Protein AF-A0A1Q6M3H3-F1 (afdb_monomer)

Radius of gyration: 41.75 Å; Cα contacts (8 Å, |Δi|>4): 435; chains: 1; bounding box: 94×38×131 Å

Mean predicted aligned error: 9.4 Å

Sequence (302 aa):
MFQELNEKAIKGLTIVVILLCVSYLILFYKTRFWNNTFIGTVDCSYCTVDEAVEKVKQGTKAIKCNFYFDNDIVEHPTYDEIGLVLEPKDFKELLKKQHSNFLSNRNYNINSVLHFDRNILKQYFKELPEMKAENMIIPQNARIVWNGKNFNIEPEKLGRQIDIEKAVDFAIAQLSNGGGEVYFTIITAHKPEVTTEDLASRKDYLNTILKSYLRFKLSDGNVVILNQNTIKTWIKEDEKYGYIVDVEKGTDEFIKMLAEKVESANKRSHLNQKLDEQAEKEAIYEALEQTGTVDVEMFYIK

Structure (mmCIF, N/CA/C/O backbone):
data_AF-A0A1Q6M3H3-F1
#
_entry.id   AF-A0A1Q6M3H3-F1
#
loop_
_atom_site.group_PDB
_atom_site.id
_atom_site.type_symbol
_atom_site.label_atom_id
_atom_site.label_alt_id
_atom_site.label_comp_id
_atom_site.label_asym_id
_atom_site.label_entity_id
_atom_site.label_seq_id
_atom_site.pdbx_PDB_ins_code
_atom_site.Cartn_x
_atom_site.Cartn_y
_atom_site.Cartn_z
_atom_site.occupancy
_atom_site.B_iso_or_equiv
_atom_site.auth_seq_id
_atom_site.auth_comp_id
_atom_site.auth_asym_id
_atom_site.auth_atom_id
_atom_site.pdbx_PDB_model_num
ATOM 1 N N . MET A 1 1 ? 48.217 22.344 -78.112 1.00 54.31 1 MET A N 1
ATOM 2 C CA . MET A 1 1 ? 46.745 22.490 -78.202 1.00 54.31 1 MET A CA 1
ATOM 3 C C . MET A 1 1 ? 45.993 21.244 -77.712 1.00 54.31 1 MET A C 1
ATOM 5 O O . MET A 1 1 ? 45.256 21.374 -76.749 1.00 54.31 1 MET A O 1
ATOM 9 N N . PHE A 1 2 ? 46.207 20.038 -78.269 1.00 52.22 2 PHE A N 1
ATOM 10 C CA . PHE A 1 2 ? 45.547 18.800 -77.785 1.00 52.22 2 PHE A CA 1
ATOM 11 C C . PHE A 1 2 ? 45.891 18.423 -76.328 1.00 52.22 2 PHE A C 1
ATOM 13 O O . PHE A 1 2 ? 45.010 18.020 -75.574 1.00 52.22 2 PHE A O 1
ATOM 20 N N . GLN A 1 3 ? 47.148 18.602 -75.910 1.00 57.34 3 GLN A N 1
ATOM 21 C CA . GLN A 1 3 ? 47.595 18.341 -74.532 1.00 57.34 3 GLN A CA 1
ATOM 22 C C . GLN A 1 3 ? 46.943 19.287 -73.506 1.00 57.34 3 GLN A C 1
ATOM 24 O O . GLN A 1 3 ? 46.468 18.837 -72.469 1.00 57.34 3 GLN A O 1
ATOM 29 N N . GLU A 1 4 ? 46.837 20.579 -73.831 1.00 61.69 4 GLU A N 1
ATOM 30 C CA . GLU A 1 4 ? 46.188 21.582 -72.971 1.00 61.69 4 GLU A CA 1
ATOM 31 C C . GLU A 1 4 ? 44.668 21.387 -72.870 1.00 61.69 4 GLU A C 1
ATOM 33 O O . GLU A 1 4 ? 44.078 21.647 -71.820 1.00 61.69 4 GLU A O 1
ATOM 38 N N . LEU A 1 5 ? 44.019 20.924 -73.948 1.00 58.78 5 LEU A N 1
ATOM 39 C CA . LEU A 1 5 ? 42.593 20.586 -73.926 1.00 58.78 5 LEU A CA 1
ATOM 40 C C . LEU A 1 5 ? 42.321 19.402 -72.985 1.00 58.78 5 LEU A C 1
ATOM 42 O O . LEU A 1 5 ? 41.361 19.433 -72.217 1.00 58.78 5 LEU A O 1
ATOM 46 N N . ASN A 1 6 ? 43.193 18.389 -73.015 1.00 70.44 6 ASN A N 1
ATOM 47 C CA . ASN A 1 6 ? 43.083 17.197 -72.177 1.00 70.44 6 ASN A CA 1
ATOM 48 C C . ASN A 1 6 ? 43.344 17.522 -70.694 1.00 70.44 6 ASN A C 1
ATOM 50 O O . ASN A 1 6 ? 42.620 17.067 -69.815 1.00 70.44 6 ASN A O 1
ATOM 54 N N . GLU A 1 7 ? 44.307 18.399 -70.403 1.00 78.56 7 GLU A N 1
ATOM 55 C CA . GLU A 1 7 ? 44.585 18.857 -69.037 1.00 78.56 7 GLU A CA 1
ATOM 56 C C . GLU A 1 7 ? 43.413 19.651 -68.429 1.00 78.56 7 GLU A C 1
ATOM 58 O O . GLU A 1 7 ? 43.046 19.439 -67.271 1.00 78.56 7 GLU A O 1
ATOM 63 N N . LYS A 1 8 ? 42.774 20.534 -69.211 1.00 79.06 8 LYS A N 1
ATOM 64 C CA . LYS A 1 8 ? 41.569 21.266 -68.782 1.00 79.06 8 LYS A CA 1
ATOM 65 C C . LYS A 1 8 ? 40.375 20.332 -68.565 1.00 79.06 8 LYS A C 1
ATOM 67 O O . LYS A 1 8 ? 39.650 20.508 -67.588 1.00 79.06 8 LYS A O 1
ATOM 72 N N . ALA A 1 9 ? 40.198 19.328 -69.427 1.00 81.56 9 ALA A N 1
ATOM 73 C CA . ALA A 1 9 ? 39.150 18.316 -69.283 1.00 81.56 9 ALA A CA 1
ATOM 74 C C . ALA A 1 9 ? 39.351 17.447 -68.027 1.00 81.56 9 ALA A C 1
ATOM 76 O O . ALA A 1 9 ? 38.402 17.238 -67.273 1.00 81.56 9 ALA A O 1
ATOM 77 N N . ILE A 1 10 ? 40.587 17.019 -67.747 1.00 84.62 10 ILE A N 1
ATOM 78 C CA . ILE A 1 10 ? 40.941 16.266 -66.533 1.00 84.62 10 ILE A CA 1
ATOM 79 C C . ILE A 1 10 ? 40.704 17.117 -65.279 1.00 84.62 10 ILE A C 1
ATOM 81 O O . ILE A 1 10 ? 40.075 16.647 -64.335 1.00 84.62 10 ILE A O 1
ATOM 85 N N . LYS A 1 11 ? 41.136 18.386 -65.266 1.00 87.19 11 LYS A N 1
ATOM 86 C CA . LYS A 1 11 ? 40.873 19.314 -64.148 1.00 87.19 11 LYS A CA 1
ATOM 87 C C . LYS A 1 11 ? 39.371 19.510 -63.909 1.00 87.19 11 LYS A C 1
ATOM 89 O O . LYS A 1 11 ? 38.935 19.475 -62.760 1.00 87.19 11 LYS A O 1
ATOM 94 N N . GLY A 1 12 ? 38.584 19.659 -64.977 1.00 88.88 12 GLY A N 1
ATOM 95 C CA . GLY A 1 12 ? 37.125 19.752 -64.902 1.00 88.88 12 GLY A CA 1
ATOM 96 C C . GLY A 1 12 ? 36.478 18.493 -64.317 1.00 88.88 12 GLY A C 1
ATOM 97 O O . GLY A 1 12 ? 35.662 18.595 -63.403 1.00 88.88 12 GLY A O 1
ATOM 98 N N . LEU A 1 13 ? 36.890 17.308 -64.776 1.00 91.00 13 LEU A N 1
ATOM 99 C CA . LEU A 1 13 ? 36.392 16.028 -64.265 1.00 91.00 13 LEU A CA 1
ATOM 100 C C . LEU A 1 13 ? 36.731 15.834 -62.780 1.00 91.00 13 LEU A C 1
ATOM 102 O O . LEU A 1 13 ? 35.864 15.451 -61.998 1.00 91.00 13 LEU A O 1
ATOM 106 N N . THR A 1 14 ? 37.958 16.160 -62.373 1.00 91.44 14 THR A N 1
ATOM 107 C CA . THR A 1 14 ? 38.390 16.080 -60.970 1.00 91.44 14 THR A CA 1
ATOM 108 C C . THR A 1 14 ? 37.533 16.964 -60.063 1.00 91.44 14 THR A C 1
ATOM 110 O O . THR A 1 14 ? 37.120 16.520 -58.995 1.00 91.44 14 THR A O 1
ATOM 113 N N . ILE A 1 15 ? 37.203 18.188 -60.491 1.00 92.50 15 ILE A N 1
ATOM 114 C CA . ILE A 1 15 ? 36.322 19.088 -59.729 1.00 92.50 15 ILE A CA 1
ATOM 115 C C . ILE A 1 15 ? 34.923 18.483 -59.573 1.00 92.50 15 ILE A C 1
ATOM 117 O O . ILE A 1 15 ? 34.374 18.499 -58.472 1.00 92.50 15 ILE A O 1
ATOM 121 N N . VAL A 1 16 ? 34.357 17.910 -60.640 1.00 93.00 16 VAL A N 1
ATOM 122 C CA . VAL A 1 16 ? 33.038 17.256 -60.586 1.00 93.00 16 VAL A CA 1
ATOM 123 C C . VAL A 1 16 ? 33.048 16.079 -59.611 1.00 93.00 16 VAL A C 1
ATOM 125 O O . VAL A 1 16 ? 32.149 15.971 -58.780 1.00 93.00 16 VAL A O 1
ATOM 128 N N . VAL A 1 17 ? 34.082 15.235 -59.651 1.00 93.06 17 VAL A N 1
ATOM 129 C CA . VAL A 1 17 ? 34.223 14.104 -58.721 1.00 93.06 17 VAL A CA 1
ATOM 130 C C . VAL A 1 17 ? 34.330 14.591 -57.275 1.00 93.06 17 VAL A C 1
ATOM 132 O O . VAL A 1 17 ? 33.646 14.059 -56.404 1.00 93.06 17 VAL A O 1
ATOM 135 N N . ILE A 1 18 ? 35.117 15.637 -57.007 1.00 92.75 18 ILE A N 1
ATOM 136 C CA . ILE A 1 18 ? 35.225 16.227 -55.664 1.00 92.75 18 ILE A CA 1
ATOM 137 C C . ILE A 1 18 ? 33.869 16.759 -55.189 1.00 92.75 18 ILE A C 1
ATOM 139 O O . ILE A 1 18 ? 33.480 16.489 -54.055 1.00 92.75 18 ILE A O 1
ATOM 143 N N . LEU A 1 19 ? 33.127 17.475 -56.038 1.00 92.88 19 LEU A N 1
ATOM 144 C CA . LEU A 1 19 ? 31.802 17.993 -55.686 1.00 92.88 19 LEU A CA 1
ATOM 145 C C . LEU A 1 19 ? 30.809 16.866 -55.388 1.00 92.88 19 LEU A C 1
ATOM 147 O O . LEU A 1 19 ? 30.057 16.967 -54.419 1.00 92.88 19 LEU A O 1
ATOM 151 N N . LEU A 1 20 ? 30.840 15.776 -56.159 1.00 93.25 20 LEU A N 1
ATOM 152 C CA . LEU A 1 20 ? 30.028 14.591 -55.885 1.00 93.25 20 LEU A CA 1
ATOM 153 C C . LEU A 1 20 ? 30.403 13.966 -54.536 1.00 93.25 20 LEU A C 1
ATOM 155 O O . LEU A 1 20 ? 29.515 13.741 -53.714 1.00 93.25 20 LEU A O 1
ATOM 159 N N . CYS A 1 21 ? 31.695 13.786 -54.253 1.00 91.19 21 CYS A N 1
ATOM 160 C CA . CYS A 1 21 ? 32.171 13.282 -52.963 1.00 91.19 21 CYS A CA 1
ATOM 161 C C . CYS A 1 21 ? 31.741 14.181 -51.794 1.00 91.19 21 CYS A C 1
ATOM 163 O O . CYS A 1 21 ? 31.223 13.685 -50.796 1.00 91.19 21 CYS A O 1
ATOM 165 N N . VAL A 1 22 ? 31.896 15.502 -51.916 1.00 92.00 22 VAL A N 1
ATOM 166 C CA . VAL A 1 22 ? 31.471 16.465 -50.887 1.00 92.00 22 VAL A CA 1
ATOM 167 C C . VAL A 1 22 ? 29.956 16.424 -50.697 1.00 92.00 22 VAL A C 1
ATOM 169 O O . VAL A 1 22 ? 29.489 16.385 -49.561 1.00 92.00 22 VAL A O 1
ATOM 172 N N . SER A 1 23 ? 29.178 16.378 -51.781 1.00 89.88 23 SER A N 1
ATOM 173 C CA . SER A 1 23 ? 27.714 16.296 -51.705 1.00 89.88 23 SER A CA 1
ATOM 174 C C . SER A 1 23 ? 27.247 15.018 -51.007 1.00 89.88 23 SER A C 1
ATOM 176 O O . SER A 1 23 ? 26.386 15.077 -50.128 1.00 89.88 23 SER A O 1
ATOM 178 N N . TYR A 1 24 ? 27.881 13.884 -51.318 1.00 92.19 24 TYR A N 1
ATOM 179 C CA . TYR A 1 24 ? 27.625 12.610 -50.664 1.00 92.19 24 TYR A CA 1
ATOM 180 C C . TYR A 1 24 ? 27.957 12.676 -49.172 1.00 92.19 24 TYR A C 1
ATOM 182 O O . TYR A 1 24 ? 27.130 12.285 -48.353 1.00 92.19 24 TYR A O 1
ATOM 190 N N . LEU A 1 25 ? 29.114 13.235 -48.799 1.00 89.44 25 LEU A N 1
ATOM 191 C CA . LEU A 1 25 ? 29.503 13.400 -47.396 1.00 89.44 25 LEU A CA 1
ATOM 192 C C . LEU A 1 25 ? 28.516 14.293 -46.635 1.00 89.44 25 LEU A C 1
ATOM 194 O O . LEU A 1 25 ? 28.099 13.943 -45.535 1.00 89.44 25 LEU A O 1
ATOM 198 N N . ILE A 1 26 ? 28.087 15.414 -47.221 1.00 87.94 26 ILE A N 1
ATOM 199 C CA . ILE A 1 26 ? 27.093 16.298 -46.598 1.00 87.94 26 ILE A CA 1
ATOM 200 C C . ILE A 1 26 ? 25.782 15.544 -46.354 1.00 87.94 26 ILE A C 1
ATOM 202 O O . ILE A 1 26 ? 25.220 15.648 -45.265 1.00 87.94 26 ILE A O 1
ATOM 206 N N . LEU A 1 27 ? 25.290 14.786 -47.339 1.00 88.31 27 LEU A N 1
ATOM 207 C CA . LEU A 1 27 ? 24.069 13.990 -47.187 1.00 88.31 27 LEU A CA 1
ATOM 208 C C . LEU A 1 27 ? 24.238 12.902 -46.123 1.00 88.31 27 LEU A C 1
ATOM 210 O O . LEU A 1 27 ? 23.395 12.786 -45.237 1.00 88.31 27 LEU A O 1
ATOM 214 N N . PHE A 1 28 ? 25.358 12.181 -46.161 1.00 91.06 28 PHE A N 1
ATOM 215 C CA . PHE A 1 28 ? 25.696 11.130 -45.208 1.00 91.06 28 PHE A CA 1
ATOM 216 C C . PHE A 1 28 ? 25.669 11.643 -43.763 1.00 91.06 28 PHE A C 1
ATOM 218 O O . PHE A 1 28 ? 25.006 11.053 -42.914 1.00 91.06 28 PHE A O 1
ATOM 225 N N . TYR A 1 29 ? 26.322 12.775 -43.483 1.00 88.38 29 TYR A N 1
ATOM 226 C CA . TYR A 1 29 ? 26.375 13.352 -42.136 1.00 88.38 29 TYR A CA 1
ATOM 227 C C . TYR A 1 29 ? 25.078 14.050 -41.702 1.00 88.38 29 TYR A C 1
ATOM 229 O O . TYR A 1 29 ? 24.855 14.206 -40.502 1.00 88.38 29 TYR A O 1
ATOM 237 N N . LYS A 1 30 ? 24.216 14.465 -42.641 1.00 88.75 30 LYS A N 1
ATOM 238 C CA . LYS A 1 30 ? 22.913 15.085 -42.339 1.00 88.75 30 LYS A CA 1
ATOM 239 C C . LYS A 1 30 ? 21.842 14.087 -41.912 1.00 88.75 30 LYS A C 1
ATOM 241 O O . LYS A 1 30 ? 20.900 14.483 -41.236 1.00 88.75 30 LYS A O 1
ATOM 246 N N . THR A 1 31 ? 21.953 12.819 -42.298 1.00 92.19 31 THR A N 1
ATOM 247 C CA . THR A 1 31 ? 20.946 11.791 -41.974 1.00 92.19 31 THR A CA 1
ATOM 248 C C . THR A 1 31 ? 21.410 10.804 -40.907 1.00 92.19 31 THR A C 1
ATOM 250 O O . THR A 1 31 ? 20.676 9.873 -40.583 1.00 92.19 31 THR A O 1
ATOM 253 N N . ARG A 1 32 ? 22.633 10.969 -40.391 1.00 96.25 32 ARG A N 1
ATOM 254 C CA . ARG A 1 32 ? 23.277 10.022 -39.479 1.00 96.25 32 ARG A CA 1
ATOM 255 C C . ARG A 1 32 ? 23.777 10.704 -38.215 1.00 96.25 32 ARG A C 1
ATOM 257 O O . ARG A 1 32 ? 24.168 11.878 -38.223 1.00 96.25 32 ARG A O 1
ATOM 264 N N . PHE A 1 33 ? 23.792 9.941 -37.129 1.00 96.50 33 PHE A N 1
ATOM 265 C CA . PHE A 1 33 ? 24.510 10.319 -35.922 1.00 96.50 33 PHE A CA 1
ATOM 266 C C . PHE A 1 33 ? 25.994 10.511 -36.243 1.00 96.50 33 PHE A C 1
ATOM 268 O O . PHE A 1 33 ? 26.536 9.918 -37.177 1.00 96.50 33 PHE A O 1
ATOM 275 N N . TRP A 1 34 ? 26.653 11.407 -35.513 1.00 95.00 34 TRP A N 1
ATOM 276 C CA . TRP A 1 34 ? 28.053 11.715 -35.785 1.00 95.00 34 TRP A CA 1
ATOM 277 C C . TRP A 1 34 ? 28.950 10.648 -35.168 1.00 95.00 34 TRP A C 1
ATOM 279 O O . TRP A 1 34 ? 28.490 9.745 -34.476 1.00 95.00 34 TRP A O 1
ATOM 289 N N . ASN A 1 35 ? 30.245 10.733 -35.454 1.00 93.62 35 ASN A N 1
ATOM 290 C CA . ASN A 1 35 ? 31.214 9.861 -34.816 1.00 93.62 35 ASN A CA 1
ATOM 291 C C . ASN A 1 35 ? 31.203 10.039 -33.291 1.00 93.62 35 ASN A C 1
ATOM 293 O O . ASN A 1 35 ? 31.098 11.170 -32.796 1.00 93.62 35 ASN A O 1
ATOM 297 N N . ASN A 1 36 ? 31.440 8.949 -32.563 1.00 94.12 36 ASN A N 1
ATOM 298 C CA . ASN A 1 36 ? 31.509 8.926 -31.107 1.00 94.12 36 ASN A CA 1
ATOM 299 C C . ASN A 1 36 ? 30.191 9.399 -30.467 1.00 94.12 36 ASN A C 1
ATOM 301 O O . ASN A 1 36 ? 30.204 10.267 -29.589 1.00 94.12 36 ASN A O 1
ATOM 305 N N . THR A 1 37 ? 29.070 8.868 -30.962 1.00 96.25 37 THR A N 1
ATOM 306 C CA . THR A 1 37 ? 27.730 9.085 -30.403 1.00 96.25 37 THR A CA 1
ATOM 307 C C . THR A 1 37 ? 27.245 7.827 -29.705 1.00 96.25 37 THR A C 1
ATOM 309 O O . THR A 1 37 ? 27.194 6.768 -30.319 1.00 96.25 37 THR A O 1
ATOM 312 N N . PHE A 1 38 ? 26.836 7.956 -28.447 1.00 96.75 38 PHE A N 1
ATOM 313 C CA . PHE A 1 38 ? 26.367 6.857 -27.609 1.00 96.75 38 PHE A CA 1
ATOM 314 C C . PHE A 1 38 ? 24.966 7.147 -27.077 1.00 96.75 38 PHE A C 1
ATOM 316 O O . PHE A 1 38 ? 24.672 8.269 -26.661 1.00 96.75 38 PHE A O 1
ATOM 323 N N . ILE A 1 39 ? 24.110 6.127 -27.069 1.00 95.25 39 ILE A N 1
ATOM 324 C CA . ILE A 1 39 ? 22.811 6.142 -26.389 1.00 95.25 39 ILE A CA 1
ATOM 325 C C . ILE A 1 39 ? 22.891 5.086 -25.284 1.00 95.25 39 ILE A C 1
ATOM 327 O O . ILE A 1 39 ? 22.962 3.887 -25.552 1.00 95.25 39 ILE A O 1
ATOM 331 N N . GLY A 1 40 ? 22.980 5.536 -24.033 1.00 91.62 40 GLY A N 1
ATOM 332 C CA . GLY A 1 40 ? 23.438 4.699 -22.928 1.00 91.62 40 GLY A CA 1
ATOM 333 C C . GLY A 1 40 ? 24.863 4.208 -23.173 1.00 91.62 40 GLY A C 1
ATOM 334 O O . GLY A 1 40 ? 25.775 5.001 -23.390 1.00 91.62 40 GLY A O 1
ATOM 335 N N . THR A 1 41 ? 25.042 2.889 -23.159 1.00 90.88 41 THR A N 1
ATOM 336 C CA . THR A 1 41 ? 26.313 2.212 -23.461 1.00 90.88 41 THR A CA 1
ATOM 337 C C . THR A 1 41 ? 26.434 1.781 -24.927 1.00 90.88 41 THR A C 1
ATOM 339 O O . THR A 1 41 ? 27.466 1.242 -25.326 1.00 90.88 41 THR A O 1
ATOM 342 N N . VAL A 1 42 ? 25.401 2.008 -25.747 1.00 95.12 42 VAL A N 1
ATOM 343 C CA . VAL A 1 42 ? 25.349 1.544 -27.138 1.00 95.12 42 VAL A CA 1
ATOM 344 C C . VAL A 1 42 ? 25.960 2.590 -28.067 1.00 95.12 42 VAL A C 1
ATOM 346 O O . VAL A 1 42 ? 25.441 3.699 -28.199 1.00 95.12 42 VAL A O 1
ATOM 349 N N . ASP A 1 43 ? 27.042 2.218 -28.751 1.00 97.12 43 ASP A N 1
ATOM 350 C CA . ASP A 1 43 ? 27.662 3.039 -29.794 1.00 97.12 43 ASP A CA 1
ATOM 351 C C . ASP A 1 43 ? 26.730 3.157 -31.007 1.00 97.12 43 ASP A C 1
ATOM 353 O O . ASP A 1 43 ? 26.496 2.178 -31.710 1.00 97.12 43 ASP A O 1
ATOM 357 N N . CYS A 1 44 ? 26.221 4.352 -31.280 1.00 97.31 44 CYS A N 1
ATOM 358 C CA . CYS A 1 44 ? 25.366 4.664 -32.425 1.00 97.31 44 CYS A CA 1
ATOM 359 C C . CYS A 1 44 ? 26.091 5.530 -33.470 1.00 97.31 44 CYS A C 1
ATOM 361 O O . CYS A 1 44 ? 25.448 6.213 -34.270 1.00 97.31 44 CYS A O 1
ATOM 363 N N . SER A 1 45 ? 27.427 5.530 -33.470 1.00 96.81 45 SER A N 1
ATOM 364 C CA . SER A 1 45 ? 28.234 6.299 -34.416 1.00 96.81 45 SER A CA 1
ATOM 365 C C . SER A 1 45 ? 27.873 5.961 -35.859 1.00 96.81 45 SER A C 1
ATOM 367 O O . SER A 1 45 ? 27.851 4.796 -36.256 1.00 96.81 45 SER A O 1
ATOM 369 N N . TYR A 1 46 ? 27.602 7.000 -36.651 1.00 96.19 46 TYR A N 1
ATOM 370 C CA . TYR A 1 46 ? 27.202 6.900 -38.058 1.00 96.19 46 TYR A CA 1
ATOM 371 C C . TYR A 1 46 ? 25.897 6.141 -38.325 1.00 96.19 46 TYR A C 1
ATOM 373 O O . TYR A 1 46 ? 25.569 5.926 -39.491 1.00 96.19 46 TYR A O 1
ATOM 381 N N . CYS A 1 47 ? 25.117 5.770 -37.309 1.00 98.00 47 CYS A N 1
ATOM 382 C CA . CYS A 1 47 ? 23.817 5.140 -37.517 1.00 98.00 47 CYS A CA 1
ATOM 383 C C . CYS A 1 47 ? 22.805 6.140 -38.100 1.00 98.00 47 CYS A C 1
ATOM 385 O O . CYS A 1 47 ? 22.776 7.317 -37.734 1.00 98.00 47 CYS A O 1
ATOM 387 N N . THR A 1 48 ? 21.951 5.665 -39.001 1.00 97.62 48 THR A N 1
ATOM 388 C CA . THR A 1 48 ? 20.636 6.268 -39.265 1.00 97.62 48 THR A CA 1
ATOM 389 C C . THR A 1 48 ? 19.733 6.095 -38.041 1.00 97.62 48 THR A C 1
ATOM 391 O O . THR A 1 48 ? 20.072 5.371 -37.105 1.00 97.62 48 THR A O 1
ATOM 394 N N . VAL A 1 49 ? 18.567 6.746 -38.045 1.00 97.88 49 VAL A N 1
ATOM 395 C CA . VAL A 1 49 ? 17.556 6.562 -36.992 1.00 97.88 49 VAL A CA 1
ATOM 396 C C . VAL A 1 49 ? 17.166 5.086 -36.852 1.00 97.88 49 VAL A C 1
ATOM 398 O O . VAL A 1 49 ? 17.244 4.555 -35.750 1.00 97.88 49 VAL A O 1
ATOM 401 N N . ASP A 1 50 ? 16.836 4.409 -37.953 1.00 97.69 50 ASP A N 1
ATOM 402 C CA . ASP A 1 50 ? 16.376 3.013 -37.918 1.00 97.69 50 ASP A CA 1
ATOM 403 C C . ASP A 1 50 ? 17.485 2.050 -37.462 1.00 97.69 50 ASP A C 1
ATOM 405 O O . ASP A 1 50 ? 17.255 1.171 -36.635 1.00 97.69 50 ASP A O 1
ATOM 409 N N . GLU A 1 51 ? 18.722 2.255 -37.932 1.00 98.00 51 GLU A N 1
ATOM 410 C CA . GLU A 1 51 ? 19.877 1.471 -37.471 1.00 98.00 51 GLU A CA 1
ATOM 411 C C . GLU A 1 51 ? 20.154 1.692 -35.977 1.00 98.00 51 GLU A C 1
ATOM 413 O O . GLU A 1 51 ? 20.519 0.747 -35.280 1.00 98.00 51 GLU A O 1
ATOM 418 N N . ALA A 1 52 ? 19.985 2.919 -35.470 1.00 98.00 52 ALA A N 1
ATOM 419 C CA . ALA A 1 52 ? 20.168 3.218 -34.052 1.00 98.00 52 ALA A CA 1
ATOM 420 C C . ALA A 1 52 ? 19.081 2.555 -33.193 1.00 98.00 52 ALA A C 1
ATOM 422 O O . ALA A 1 52 ? 19.412 1.982 -32.156 1.00 98.00 52 ALA A O 1
ATOM 423 N N . VAL A 1 53 ? 17.819 2.574 -33.639 1.00 98.06 53 VAL A N 1
ATOM 424 C CA . VAL A 1 53 ? 16.706 1.872 -32.976 1.00 98.06 53 VAL A CA 1
ATOM 425 C C . VAL A 1 53 ? 17.023 0.384 -32.846 1.00 98.06 53 VAL A C 1
ATOM 427 O O . VAL A 1 53 ? 17.010 -0.149 -31.738 1.00 98.06 53 VAL A O 1
ATOM 430 N N . GLU A 1 54 ? 17.378 -0.282 -33.947 1.00 97.56 54 GLU A N 1
ATOM 431 C CA . GLU A 1 54 ? 17.690 -1.716 -33.932 1.00 97.56 54 GLU A CA 1
ATOM 432 C C . GLU A 1 54 ? 18.923 -2.038 -33.081 1.00 97.56 54 GLU A C 1
ATOM 434 O O . GLU A 1 54 ? 18.936 -3.026 -32.343 1.00 97.56 54 GLU A O 1
ATOM 439 N N . LYS A 1 55 ? 19.957 -1.193 -33.125 1.00 97.25 55 LYS A N 1
ATOM 440 C CA . LYS A 1 55 ? 21.173 -1.401 -32.334 1.00 97.25 55 LYS A CA 1
ATOM 441 C C . LYS A 1 55 ? 20.921 -1.218 -30.837 1.00 97.25 55 LYS A C 1
ATOM 443 O O . LYS A 1 55 ? 21.400 -2.027 -30.044 1.00 97.25 55 LYS A O 1
ATOM 448 N N . VAL A 1 56 ? 20.138 -0.210 -30.441 1.00 95.50 56 VAL A N 1
ATOM 449 C CA . VAL A 1 56 ? 19.722 -0.029 -29.041 1.00 95.50 56 VAL A CA 1
ATOM 450 C C . VAL A 1 56 ? 18.833 -1.184 -28.597 1.00 95.50 56 VAL A C 1
ATOM 452 O O . VAL A 1 56 ? 19.103 -1.756 -27.547 1.00 95.50 56 VAL A O 1
ATOM 455 N N . LYS A 1 57 ? 17.876 -1.615 -29.426 1.00 94.75 57 LYS A N 1
ATOM 456 C CA . LYS A 1 57 ? 17.040 -2.795 -29.158 1.00 94.75 57 LYS A CA 1
ATOM 457 C C . LYS A 1 57 ? 17.871 -4.044 -28.881 1.00 94.75 57 LYS A C 1
ATOM 459 O O . LYS A 1 57 ? 17.585 -4.800 -27.963 1.00 94.75 57 LYS A O 1
ATOM 464 N N . GLN A 1 58 ? 18.922 -4.277 -29.666 1.00 94.12 58 GLN A N 1
ATOM 465 C CA . GLN A 1 58 ? 19.845 -5.388 -29.424 1.00 94.12 58 GLN A CA 1
ATOM 466 C C . GLN A 1 58 ? 20.619 -5.215 -28.113 1.00 94.12 58 GLN A C 1
ATOM 468 O O . GLN A 1 58 ? 20.786 -6.189 -27.380 1.00 94.12 58 GLN A O 1
ATOM 473 N N . GLY A 1 59 ? 21.053 -3.991 -27.803 1.00 91.62 59 GLY A N 1
ATOM 474 C CA . GLY A 1 59 ? 21.738 -3.660 -26.553 1.00 91.62 59 GLY A CA 1
ATOM 475 C C . GLY A 1 59 ? 20.870 -3.823 -25.301 1.00 91.62 59 GLY A C 1
ATOM 476 O O . GLY A 1 59 ? 21.406 -4.115 -24.235 1.00 91.62 59 GLY A O 1
ATOM 477 N N . THR A 1 60 ? 19.545 -3.691 -25.417 1.00 90.75 60 THR A N 1
ATOM 478 C CA . THR A 1 60 ? 18.612 -3.811 -24.286 1.00 90.75 60 THR A CA 1
ATOM 479 C C . THR A 1 60 ? 18.154 -5.238 -23.994 1.00 90.75 60 THR A C 1
ATOM 481 O O . THR A 1 60 ? 17.656 -5.481 -22.900 1.00 90.75 60 THR A O 1
ATOM 484 N N . LYS A 1 61 ? 18.362 -6.207 -24.898 1.00 89.19 61 LYS A N 1
ATOM 485 C CA . LYS A 1 61 ? 17.877 -7.597 -24.733 1.00 89.19 61 LYS A CA 1
ATOM 486 C C . LYS A 1 61 ? 18.333 -8.288 -23.448 1.00 89.19 61 LYS A C 1
ATOM 488 O O . LYS A 1 61 ? 17.604 -9.097 -22.889 1.00 89.19 61 LYS A O 1
ATOM 493 N N . ALA A 1 62 ? 19.562 -8.015 -23.013 1.00 85.06 62 ALA A N 1
ATOM 494 C CA . ALA A 1 62 ? 20.131 -8.617 -21.808 1.00 85.06 62 ALA A CA 1
ATOM 495 C C . ALA A 1 62 ? 19.846 -7.800 -20.537 1.00 85.06 62 ALA A C 1
ATOM 497 O O . ALA A 1 62 ? 20.213 -8.233 -19.444 1.00 85.06 62 ALA A O 1
ATOM 498 N N . ILE A 1 63 ? 19.233 -6.618 -20.669 1.00 88.38 63 ILE A N 1
ATOM 499 C CA . ILE A 1 63 ? 18.934 -5.755 -19.531 1.00 88.38 63 ILE A CA 1
ATOM 500 C C . ILE A 1 63 ? 17.712 -6.312 -18.813 1.00 88.38 63 ILE A C 1
ATOM 502 O O . ILE A 1 63 ? 16.660 -6.544 -19.412 1.00 88.38 63 ILE A O 1
ATOM 506 N N . LYS A 1 64 ? 17.882 -6.513 -17.510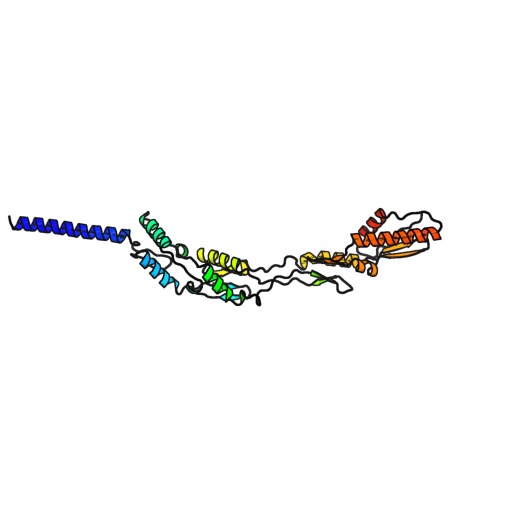 1.00 90.44 64 LYS A N 1
ATOM 507 C CA . LYS A 1 64 ? 16.827 -6.930 -16.598 1.00 90.44 64 LYS A CA 1
ATOM 508 C C . LYS A 1 64 ? 16.435 -5.780 -15.687 1.00 90.44 64 LYS A C 1
ATOM 510 O O . LYS A 1 64 ? 17.269 -4.939 -15.353 1.00 90.44 64 LYS A O 1
ATOM 515 N N . CYS A 1 65 ? 15.174 -5.783 -15.286 1.00 92.38 65 CYS A N 1
ATOM 516 C CA . CYS A 1 65 ? 14.677 -4.998 -14.173 1.00 92.38 65 CYS A CA 1
ATOM 517 C C . CYS A 1 65 ? 14.575 -5.882 -12.927 1.00 92.38 65 CYS A C 1
ATOM 519 O O . CYS A 1 65 ? 14.411 -7.091 -13.046 1.00 92.38 65 CYS A O 1
ATOM 521 N N . ASN A 1 66 ? 14.656 -5.272 -11.750 1.00 94.25 66 ASN A N 1
ATOM 522 C CA . ASN A 1 66 ? 14.388 -5.893 -10.465 1.00 94.25 66 ASN A CA 1
ATOM 523 C C . ASN A 1 66 ? 13.094 -5.305 -9.896 1.00 94.25 66 ASN A C 1
ATOM 525 O O . ASN A 1 66 ? 13.021 -4.106 -9.615 1.00 94.25 66 ASN A O 1
ATOM 529 N N . PHE A 1 67 ? 12.084 -6.143 -9.706 1.00 95.50 67 PHE A N 1
ATOM 530 C CA . PHE A 1 67 ? 10.844 -5.776 -9.030 1.00 95.50 67 PHE A CA 1
ATOM 531 C C . PHE A 1 67 ? 10.851 -6.357 -7.620 1.00 95.50 67 PHE A C 1
ATOM 533 O O . PHE A 1 67 ? 10.773 -7.570 -7.456 1.00 95.50 67 PHE A O 1
ATOM 540 N N . TYR A 1 68 ? 10.962 -5.488 -6.616 1.00 94.12 68 TYR A N 1
ATOM 541 C CA . TYR A 1 68 ? 11.072 -5.853 -5.205 1.00 94.12 68 TYR A CA 1
ATOM 542 C C . TYR A 1 68 ? 9.709 -5.781 -4.508 1.00 94.12 68 TYR A C 1
ATOM 544 O O . TYR A 1 68 ? 9.039 -4.743 -4.552 1.00 94.12 68 TYR A O 1
ATOM 552 N N . PHE A 1 69 ? 9.340 -6.857 -3.813 1.00 91.38 69 PHE A N 1
ATOM 553 C CA . PHE A 1 69 ? 8.120 -6.989 -3.010 1.00 91.38 69 PHE A CA 1
ATOM 554 C C . PHE A 1 69 ? 8.446 -7.211 -1.520 1.00 91.38 69 PHE A C 1
ATOM 556 O O . PHE A 1 69 ? 9.574 -7.532 -1.160 1.00 91.38 69 PHE A O 1
ATOM 563 N N . ASP A 1 70 ? 7.450 -7.076 -0.640 1.00 80.88 70 ASP A N 1
ATOM 564 C CA . ASP A 1 70 ? 7.632 -7.029 0.827 1.00 80.88 70 ASP A CA 1
ATOM 565 C C . ASP A 1 70 ? 8.132 -8.317 1.499 1.00 80.88 70 ASP A C 1
ATOM 567 O O . ASP A 1 70 ? 8.538 -8.285 2.657 1.00 80.88 70 ASP A O 1
ATOM 571 N N . ASN A 1 71 ? 8.111 -9.448 0.792 1.00 72.00 71 ASN A N 1
ATOM 572 C CA . ASN A 1 71 ? 8.568 -10.745 1.305 1.00 72.00 71 ASN A CA 1
ATOM 573 C C . ASN A 1 71 ? 9.990 -11.095 0.828 1.00 72.00 71 ASN A C 1
ATOM 575 O O . ASN A 1 71 ? 10.287 -12.272 0.627 1.00 72.00 71 ASN A O 1
ATOM 579 N N . ASP A 1 72 ? 10.824 -10.089 0.551 1.00 80.19 72 ASP A N 1
ATOM 580 C CA . ASP A 1 72 ? 12.147 -10.240 -0.079 1.00 80.19 72 ASP A CA 1
ATOM 581 C C . ASP A 1 72 ? 12.102 -10.944 -1.452 1.00 80.19 72 ASP A C 1
ATOM 583 O O . ASP A 1 72 ? 13.118 -11.419 -1.965 1.00 80.19 72 ASP A O 1
ATOM 587 N N . ILE A 1 73 ? 10.916 -11.015 -2.064 1.00 84.56 73 ILE A N 1
ATOM 588 C CA . ILE A 1 73 ? 10.733 -11.576 -3.400 1.00 84.56 73 ILE A CA 1
ATOM 589 C C . ILE A 1 73 ? 11.201 -10.538 -4.409 1.00 84.56 73 ILE A C 1
ATOM 591 O O . ILE A 1 73 ? 10.791 -9.373 -4.360 1.00 84.56 73 ILE A O 1
ATOM 595 N N . VAL A 1 74 ? 12.051 -10.988 -5.328 1.00 90.94 74 VAL A N 1
ATOM 596 C CA . VAL A 1 74 ? 12.563 -10.171 -6.419 1.00 90.94 74 VAL A CA 1
ATOM 597 C C . VAL A 1 74 ? 12.293 -10.878 -7.734 1.00 90.94 74 VAL A C 1
ATOM 599 O O . VAL A 1 74 ? 12.777 -11.985 -7.966 1.00 90.94 74 VAL A O 1
ATOM 602 N N . GLU A 1 75 ? 11.530 -10.217 -8.594 1.00 94.38 75 GLU A N 1
ATOM 603 C CA . GLU A 1 75 ? 11.300 -10.664 -9.963 1.00 94.38 75 GLU A CA 1
ATOM 604 C C . GLU A 1 75 ? 12.290 -9.981 -10.903 1.00 94.38 75 GLU A C 1
ATOM 606 O O . GLU A 1 75 ? 12.580 -8.790 -10.759 1.00 94.38 75 GLU A O 1
ATOM 611 N N . HIS A 1 76 ? 12.806 -10.741 -11.872 1.00 94.62 76 HIS A N 1
ATOM 612 C CA . HIS A 1 76 ? 13.901 -10.305 -12.744 1.00 94.62 76 HIS A CA 1
ATOM 613 C C . HIS A 1 76 ? 13.549 -10.315 -14.242 1.00 94.62 76 HIS A C 1
ATOM 615 O O . HIS A 1 76 ? 14.275 -10.957 -15.021 1.00 94.62 76 HIS A O 1
ATOM 621 N N . PRO A 1 77 ? 12.461 -9.652 -14.677 1.00 95.12 77 PRO A N 1
ATOM 622 C CA . PRO A 1 77 ? 12.101 -9.641 -16.083 1.00 95.12 77 PRO A CA 1
ATOM 623 C C . PRO A 1 77 ? 13.119 -8.876 -16.920 1.00 95.12 77 PRO A C 1
ATOM 625 O O . PRO A 1 77 ? 13.695 -7.867 -16.508 1.00 95.12 77 PRO A O 1
ATOM 628 N N . THR A 1 78 ? 13.293 -9.332 -18.147 1.00 93.62 78 THR A N 1
ATOM 629 C CA . THR A 1 78 ? 13.922 -8.560 -19.213 1.00 93.62 78 THR A CA 1
ATOM 630 C C . THR A 1 78 ? 13.025 -7.404 -19.636 1.00 93.62 78 THR A C 1
ATOM 632 O O . THR A 1 78 ? 11.803 -7.478 -19.529 1.00 93.62 78 THR A O 1
ATOM 635 N N . TYR A 1 79 ? 13.623 -6.344 -20.179 1.00 92.62 79 TYR A N 1
ATOM 636 C CA . TYR A 1 79 ? 12.866 -5.212 -20.723 1.00 92.62 79 TYR A CA 1
ATOM 637 C C . TYR A 1 79 ? 11.863 -5.632 -21.814 1.00 92.62 79 TYR A C 1
ATOM 639 O O . TYR A 1 79 ? 10.776 -5.066 -21.890 1.00 92.62 79 TYR A O 1
ATOM 647 N N . ASP A 1 80 ? 12.188 -6.650 -22.614 1.00 91.88 80 ASP A N 1
ATOM 648 C CA . ASP A 1 80 ? 11.286 -7.179 -23.643 1.00 91.88 80 ASP A CA 1
ATOM 649 C C . ASP A 1 80 ? 10.046 -7.862 -23.027 1.00 91.88 80 ASP A C 1
ATOM 651 O O . ASP A 1 80 ? 8.932 -7.636 -23.501 1.00 91.88 80 ASP A O 1
ATOM 655 N N . GLU A 1 81 ? 10.207 -8.643 -21.949 1.00 94.50 81 GLU A N 1
ATOM 656 C CA . GLU A 1 81 ? 9.094 -9.311 -21.241 1.00 94.50 81 GLU A CA 1
ATOM 657 C C . GLU A 1 81 ? 8.094 -8.313 -20.646 1.00 94.50 81 GLU A C 1
ATOM 659 O O . GLU A 1 81 ? 6.895 -8.581 -20.608 1.00 94.50 81 GLU A O 1
ATOM 664 N N . ILE A 1 82 ? 8.575 -7.137 -20.238 1.00 94.81 82 ILE A N 1
ATOM 665 C CA . ILE A 1 82 ? 7.744 -6.053 -19.697 1.00 94.81 82 ILE A CA 1
ATOM 666 C C . ILE A 1 82 ? 7.339 -5.013 -20.749 1.00 94.81 82 ILE A C 1
ATOM 668 O O . ILE A 1 82 ? 6.849 -3.936 -20.409 1.00 94.81 82 ILE A O 1
ATOM 672 N N . GLY A 1 83 ? 7.507 -5.339 -22.033 1.00 94.69 83 GLY A N 1
ATOM 673 C CA . GLY A 1 83 ? 6.950 -4.564 -23.135 1.00 94.69 83 GLY A CA 1
ATOM 674 C C . GLY A 1 83 ? 7.745 -3.319 -23.502 1.00 94.69 83 GLY A C 1
ATOM 675 O O . GLY A 1 83 ? 7.140 -2.283 -23.763 1.00 94.69 83 GLY A O 1
ATOM 676 N N . LEU A 1 84 ? 9.077 -3.388 -23.536 1.00 93.94 84 LEU A N 1
ATOM 677 C CA . LEU A 1 84 ? 9.911 -2.302 -24.049 1.00 93.94 84 LEU A CA 1
ATOM 678 C C . LEU A 1 84 ? 9.485 -1.866 -25.459 1.00 93.94 84 LEU A C 1
ATOM 680 O O . LEU A 1 84 ? 9.401 -2.665 -26.394 1.00 93.94 84 LEU A O 1
ATOM 684 N N . VAL A 1 85 ? 9.313 -0.558 -25.622 1.00 94.12 85 VAL A N 1
ATOM 685 C CA . VAL A 1 85 ? 9.032 0.109 -26.890 1.00 94.12 85 VAL A CA 1
ATOM 686 C C . VAL A 1 85 ? 10.107 1.161 -27.143 1.00 94.12 85 VAL A C 1
ATOM 688 O O . VAL A 1 85 ? 10.376 2.016 -26.302 1.00 94.12 85 VAL A O 1
ATOM 691 N N . LEU A 1 86 ? 10.709 1.100 -28.330 1.00 94.69 86 LEU A N 1
ATOM 692 C CA . LEU A 1 86 ? 11.654 2.097 -28.831 1.00 94.69 86 LEU A CA 1
ATOM 693 C C . LEU A 1 86 ? 11.014 2.803 -30.023 1.00 94.69 86 LEU A C 1
ATOM 695 O O . LEU A 1 86 ? 10.818 2.196 -31.078 1.00 94.69 86 LEU A O 1
ATOM 699 N N . GLU A 1 87 ? 10.670 4.078 -29.866 1.00 95.38 87 GLU A N 1
ATOM 700 C CA . GLU A 1 87 ? 9.981 4.826 -30.913 1.00 95.38 87 GLU A CA 1
ATOM 701 C C . GLU A 1 87 ? 10.990 5.597 -31.783 1.00 95.38 87 GLU A C 1
ATOM 703 O O . GLU A 1 87 ? 11.751 6.415 -31.263 1.00 95.38 87 GLU A O 1
ATOM 708 N N . PRO A 1 88 ? 10.979 5.450 -33.125 1.00 96.88 88 PRO A N 1
ATOM 709 C CA . PRO A 1 88 ? 11.905 6.173 -34.008 1.00 96.88 88 PRO A CA 1
ATOM 710 C C . PRO A 1 88 ? 11.878 7.703 -33.847 1.00 96.88 88 PRO A C 1
ATOM 712 O O . PRO A 1 88 ? 12.850 8.388 -34.177 1.00 96.88 88 PRO A O 1
ATOM 715 N N . LYS A 1 89 ? 10.766 8.257 -33.341 1.00 97.44 89 LYS A N 1
ATOM 716 C CA . LYS A 1 89 ? 10.611 9.694 -33.092 1.00 97.44 89 LYS A CA 1
ATOM 717 C C . LYS A 1 89 ? 11.629 10.216 -32.068 1.00 97.44 89 LYS A C 1
ATOM 719 O O . LYS A 1 89 ? 12.216 11.264 -32.321 1.00 97.44 89 LYS A O 1
ATOM 724 N N . ASP A 1 90 ? 11.927 9.464 -31.009 1.00 96.75 90 ASP A N 1
ATOM 725 C CA . ASP A 1 90 ? 12.831 9.919 -29.944 1.00 96.75 90 ASP A CA 1
ATOM 726 C C . ASP A 1 90 ? 14.276 9.960 -30.447 1.00 96.75 90 ASP A C 1
ATOM 728 O O . ASP A 1 90 ? 15.003 10.936 -30.270 1.00 96.75 90 ASP A O 1
ATOM 732 N N . PHE A 1 91 ? 14.674 8.944 -31.214 1.00 97.38 91 PHE A N 1
ATOM 733 C CA . PHE A 1 91 ? 15.970 8.900 -31.892 1.00 97.38 91 PHE A CA 1
ATOM 734 C C . PHE A 1 91 ? 16.118 10.041 -32.906 1.00 97.38 91 PHE A C 1
ATOM 736 O O . PHE A 1 91 ? 17.184 10.651 -33.020 1.00 97.38 91 PHE A O 1
ATOM 743 N N . LYS A 1 92 ? 15.045 10.383 -33.628 1.00 97.06 92 LYS A N 1
ATOM 744 C CA . LYS A 1 92 ? 15.028 11.535 -34.537 1.00 97.06 92 LYS A CA 1
ATOM 745 C C . LYS A 1 92 ? 15.196 12.858 -33.785 1.00 97.06 92 LYS A C 1
ATOM 747 O O . LYS A 1 92 ? 15.875 13.757 -34.288 1.00 97.06 92 LYS A O 1
ATOM 752 N N . GLU A 1 93 ? 14.617 12.988 -32.595 1.00 96.19 93 GLU A N 1
ATOM 753 C CA . GLU A 1 93 ? 14.820 14.152 -31.730 1.00 96.19 93 GLU A CA 1
ATOM 754 C C . GLU A 1 93 ? 16.261 14.246 -31.223 1.00 96.19 93 GLU A C 1
ATOM 756 O O . GLU A 1 93 ? 16.856 15.326 -31.299 1.00 96.19 93 GLU A O 1
ATOM 761 N N . LEU A 1 94 ? 16.864 13.126 -30.806 1.00 95.50 94 LEU A N 1
ATOM 762 C CA . LEU A 1 94 ? 18.285 13.072 -30.444 1.00 95.50 94 LEU A CA 1
ATOM 763 C C . LEU A 1 94 ? 19.183 13.490 -31.615 1.00 95.50 94 LEU A C 1
ATOM 765 O O . LEU A 1 94 ? 20.076 14.323 -31.440 1.00 95.50 94 LEU A O 1
ATOM 769 N N . LEU A 1 95 ? 18.913 12.982 -32.821 1.00 95.31 95 LEU A N 1
ATOM 770 C CA . LEU A 1 95 ? 19.653 13.337 -34.033 1.00 95.31 95 LEU A CA 1
ATOM 771 C C . LEU A 1 95 ? 19.545 14.839 -34.338 1.00 95.31 95 LEU A C 1
ATOM 773 O O . LEU A 1 95 ? 20.554 15.510 -34.565 1.00 95.31 95 LEU A O 1
ATOM 777 N N . LYS A 1 96 ? 18.326 15.393 -34.282 1.00 94.50 96 LYS A N 1
ATOM 778 C CA . LYS A 1 96 ? 18.076 16.827 -34.483 1.00 94.50 96 LYS A CA 1
ATOM 779 C C . LYS A 1 96 ? 18.812 17.670 -33.441 1.00 94.50 96 LYS A C 1
ATOM 781 O O . LYS A 1 96 ? 19.428 18.676 -33.794 1.00 94.50 96 LYS A O 1
ATOM 786 N N . LYS A 1 97 ? 18.777 17.255 -32.172 1.00 93.44 97 LYS A N 1
ATOM 787 C CA . LYS A 1 97 ? 19.488 17.919 -31.073 1.00 93.44 97 LYS A CA 1
ATOM 788 C C . LYS A 1 97 ? 20.994 17.936 -31.327 1.00 93.44 97 LYS A C 1
ATOM 790 O O . LYS A 1 97 ? 21.598 19.003 -31.242 1.00 93.44 97 LYS A O 1
ATOM 795 N N . GLN A 1 98 ? 21.575 16.800 -31.710 1.00 93.44 98 GLN A N 1
ATOM 796 C CA . GLN A 1 98 ? 22.988 16.696 -32.073 1.00 93.44 98 GLN A CA 1
ATOM 797 C C . GLN A 1 98 ? 23.358 17.676 -33.195 1.00 93.44 98 GLN A C 1
ATOM 799 O O . GLN A 1 98 ? 24.300 18.452 -33.065 1.00 93.44 98 GLN A O 1
ATOM 804 N N . HIS A 1 99 ? 22.592 17.683 -34.291 1.00 92.44 99 HIS A N 1
ATOM 805 C CA . HIS A 1 99 ? 22.885 18.528 -35.455 1.00 92.44 99 HIS A CA 1
ATOM 806 C C . HIS A 1 99 ? 22.655 20.016 -35.202 1.00 92.44 99 HIS A C 1
ATOM 808 O O . HIS A 1 99 ? 23.275 20.845 -35.862 1.00 92.44 99 HIS A O 1
ATOM 814 N N . SER A 1 100 ? 21.805 20.366 -34.235 1.00 92.38 100 SER A N 1
ATOM 815 C CA . SER A 1 100 ? 21.590 21.760 -33.839 1.00 92.38 100 SER A CA 1
ATOM 816 C C . SER A 1 100 ? 22.763 22.360 -33.057 1.00 92.38 100 SER A C 1
ATOM 818 O O . SER A 1 100 ? 22.907 23.580 -33.021 1.00 92.38 100 SER A O 1
ATOM 820 N N . ASN A 1 101 ? 23.615 21.527 -32.446 1.00 89.56 101 ASN A N 1
ATOM 821 C CA . ASN A 1 101 ? 24.740 21.985 -31.640 1.00 89.56 101 ASN A CA 1
ATOM 822 C C . ASN A 1 101 ? 25.977 21.098 -31.838 1.00 89.56 101 ASN A C 1
ATOM 824 O O . ASN A 1 101 ? 26.116 20.044 -31.214 1.00 89.56 101 ASN A O 1
ATOM 828 N N . PHE A 1 102 ? 26.922 21.586 -32.644 1.00 82.69 102 PHE A N 1
ATOM 829 C CA . PHE A 1 102 ? 28.179 20.895 -32.946 1.00 82.69 102 PHE A CA 1
ATOM 830 C C . PHE A 1 102 ? 29.030 20.565 -31.706 1.00 82.69 102 PHE A C 1
ATOM 832 O O . PHE A 1 102 ? 29.738 19.560 -31.690 1.00 82.69 102 PHE A O 1
ATOM 839 N N . LEU A 1 103 ? 28.936 21.384 -30.652 1.00 83.38 103 LEU A N 1
ATOM 840 C CA . LEU A 1 103 ? 29.683 21.215 -29.401 1.00 83.38 103 LEU A CA 1
ATOM 841 C C . LEU A 1 103 ? 28.946 20.350 -28.368 1.00 83.38 103 LEU A C 1
ATOM 843 O O . LEU A 1 103 ? 29.449 20.160 -27.261 1.00 83.38 103 LEU A O 1
ATOM 847 N N . SER A 1 104 ? 27.744 19.856 -28.684 1.00 79.88 104 SER A N 1
ATOM 848 C CA . SER A 1 104 ? 26.968 19.058 -27.736 1.00 79.88 104 SER A CA 1
ATOM 849 C C . SER A 1 104 ? 27.684 17.759 -27.360 1.00 79.88 104 SER A C 1
ATOM 851 O O . SER A 1 104 ? 28.339 17.115 -28.185 1.00 79.88 104 SER A O 1
ATOM 853 N N . ASN A 1 105 ? 27.536 17.366 -26.091 1.00 83.75 105 ASN A N 1
ATOM 854 C CA . ASN A 1 105 ? 27.925 16.034 -25.653 1.00 83.75 105 ASN A CA 1
ATOM 855 C C . ASN A 1 105 ? 27.108 15.008 -26.449 1.00 83.75 105 ASN A C 1
ATOM 857 O O . ASN A 1 105 ? 25.882 15.097 -26.509 1.00 83.75 105 ASN A O 1
ATOM 861 N N . ARG A 1 106 ? 27.803 14.045 -27.053 1.00 92.38 106 ARG A N 1
ATOM 862 C CA . ARG A 1 106 ? 27.212 12.988 -27.881 1.00 92.38 106 ARG A CA 1
ATOM 863 C C . ARG A 1 106 ? 26.913 11.714 -27.086 1.00 92.38 106 ARG A C 1
ATOM 865 O O . ARG A 1 106 ? 26.671 10.671 -27.675 1.00 92.38 106 ARG A O 1
ATOM 872 N N . ASN A 1 107 ? 26.926 11.806 -25.758 1.00 94.81 107 ASN A N 1
ATOM 873 C CA . ASN A 1 107 ? 26.453 10.766 -24.853 1.00 94.81 107 ASN A CA 1
ATOM 874 C C . ASN A 1 107 ? 25.035 11.113 -24.393 1.00 94.81 107 ASN A C 1
ATOM 876 O O . ASN A 1 107 ? 24.832 12.060 -23.628 1.00 94.81 107 ASN A O 1
ATOM 880 N N . TYR A 1 108 ? 24.059 10.354 -24.875 1.00 93.88 108 TYR A N 1
ATOM 881 C CA . TYR A 1 108 ? 22.652 10.481 -24.522 1.00 93.88 108 TYR A CA 1
ATOM 882 C C . TYR A 1 108 ? 22.275 9.413 -23.500 1.00 93.88 108 TYR A C 1
ATOM 884 O O . TYR A 1 108 ? 22.750 8.283 -23.568 1.00 93.88 108 TYR A O 1
ATOM 892 N N . ASN A 1 109 ? 21.414 9.759 -22.544 1.00 91.44 109 ASN A N 1
ATOM 893 C CA . ASN A 1 109 ? 20.903 8.783 -21.587 1.00 91.44 109 ASN A CA 1
ATOM 894 C C . ASN A 1 109 ? 19.952 7.813 -22.309 1.00 91.44 109 ASN A C 1
ATOM 896 O O . ASN A 1 109 ? 19.079 8.265 -23.052 1.00 91.44 109 ASN A O 1
ATOM 900 N N . ILE A 1 110 ? 20.094 6.506 -22.074 1.00 90.19 110 ILE A N 1
ATOM 901 C CA . ILE A 1 110 ? 19.208 5.490 -22.653 1.00 90.19 110 ILE A CA 1
ATOM 902 C C . ILE A 1 110 ? 17.735 5.755 -22.317 1.00 90.19 110 ILE A C 1
ATOM 904 O O . ILE A 1 110 ? 16.886 5.607 -23.184 1.00 90.19 110 ILE A O 1
ATOM 908 N N . ASN A 1 111 ? 17.435 6.296 -21.135 1.00 89.50 111 ASN A N 1
ATOM 909 C CA . ASN A 1 111 ? 16.069 6.608 -20.700 1.00 89.50 111 ASN A CA 1
ATOM 910 C C . ASN A 1 111 ? 15.352 7.624 -21.595 1.00 89.50 111 ASN A C 1
ATOM 912 O O . ASN A 1 111 ? 14.133 7.710 -21.562 1.00 89.50 111 ASN A O 1
ATOM 916 N N . SER A 1 112 ? 16.090 8.400 -22.397 1.00 90.31 112 SER A N 1
ATOM 917 C CA . SER A 1 112 ? 15.482 9.340 -23.348 1.00 90.31 112 SER A CA 1
ATOM 918 C C . SER A 1 112 ? 14.751 8.662 -24.509 1.00 90.31 112 SER A C 1
ATOM 920 O O . SER A 1 112 ? 14.059 9.348 -25.253 1.00 90.31 112 SER A O 1
ATOM 922 N N . VAL A 1 113 ? 14.917 7.345 -24.669 1.00 93.00 113 VAL A N 1
ATOM 923 C CA . VAL A 1 113 ? 14.309 6.557 -25.749 1.00 93.00 113 VAL A CA 1
ATOM 924 C C . VAL A 1 113 ? 13.586 5.297 -25.253 1.00 93.00 113 VAL A C 1
ATOM 926 O O . VAL A 1 113 ? 13.080 4.541 -26.077 1.00 93.00 113 VAL A O 1
ATOM 929 N N . LEU A 1 114 ? 13.569 5.034 -23.938 1.00 92.12 114 LEU A N 1
ATOM 930 C CA . LEU A 1 114 ? 12.905 3.862 -23.359 1.00 92.12 114 LEU A CA 1
ATOM 931 C C . LEU A 1 114 ? 11.459 4.193 -22.989 1.00 92.12 114 LEU A C 1
ATOM 933 O O . LEU A 1 114 ? 11.214 5.026 -22.116 1.00 92.12 114 LEU A O 1
ATOM 937 N N . HIS A 1 115 ? 10.525 3.456 -23.580 1.00 93.31 115 HIS A N 1
ATOM 938 C CA . HIS A 1 115 ? 9.119 3.440 -23.182 1.00 93.31 115 HIS A CA 1
ATOM 939 C C . HIS A 1 115 ? 8.682 2.014 -22.876 1.00 93.31 115 HIS A C 1
ATOM 941 O O . HIS A 1 115 ? 9.295 1.060 -23.345 1.00 93.31 115 HIS A O 1
ATOM 947 N N . PHE A 1 116 ? 7.604 1.861 -22.113 1.00 94.00 116 PHE A N 1
ATOM 948 C CA . PHE A 1 116 ? 7.060 0.551 -21.765 1.00 94.00 116 PHE A CA 1
ATOM 949 C C . PHE A 1 116 ? 5.571 0.501 -22.092 1.00 94.00 116 PHE A C 1
ATOM 951 O O . PHE A 1 116 ? 4.810 1.400 -21.722 1.00 94.00 116 PHE A O 1
ATOM 958 N N . ASP A 1 117 ? 5.156 -0.545 -22.804 1.00 96.50 117 ASP A N 1
ATOM 959 C CA . ASP A 1 117 ? 3.757 -0.777 -23.124 1.00 96.50 117 ASP A CA 1
ATOM 960 C C . ASP A 1 117 ? 2.988 -1.124 -21.849 1.00 96.50 117 ASP A C 1
ATOM 962 O O . ASP A 1 117 ? 3.191 -2.158 -21.206 1.00 96.50 117 ASP A O 1
ATOM 966 N N . ARG A 1 118 ? 2.056 -0.237 -21.506 1.00 97.25 118 ARG A N 1
ATOM 967 C CA . ARG A 1 118 ? 1.239 -0.342 -20.302 1.00 97.25 118 ARG A CA 1
ATOM 968 C C . ARG A 1 118 ? 0.458 -1.654 -20.228 1.00 97.25 118 ARG A C 1
ATOM 970 O O . ARG A 1 118 ? 0.289 -2.204 -19.143 1.00 97.25 118 ARG A O 1
ATOM 977 N N . ASN A 1 119 ? -0.057 -2.142 -21.355 1.00 97.75 119 ASN A N 1
ATOM 978 C CA . ASN A 1 119 ? -0.879 -3.346 -21.381 1.00 97.75 119 ASN A CA 1
ATOM 979 C C . ASN A 1 119 ? -0.024 -4.600 -21.218 1.00 97.75 119 ASN A C 1
ATOM 981 O O . ASN A 1 119 ? -0.424 -5.477 -20.458 1.00 97.75 119 ASN A O 1
ATOM 985 N N . ILE A 1 120 ? 1.136 -4.679 -21.875 1.00 97.62 120 ILE A N 1
ATOM 986 C CA . ILE A 1 120 ? 2.070 -5.804 -21.712 1.00 97.62 120 ILE A CA 1
ATOM 987 C C . ILE A 1 120 ? 2.550 -5.875 -20.262 1.00 97.62 120 ILE A C 1
ATOM 989 O O . ILE A 1 120 ? 2.401 -6.918 -19.629 1.00 97.62 120 ILE A O 1
ATOM 993 N N . LEU A 1 121 ? 3.007 -4.752 -19.698 1.00 96.88 121 LEU A N 1
ATOM 994 C CA . LEU A 1 121 ? 3.440 -4.683 -18.301 1.00 96.88 121 LEU A CA 1
ATOM 995 C C . LEU A 1 121 ? 2.319 -5.086 -17.329 1.00 96.88 121 LEU A C 1
ATOM 997 O O . LEU A 1 121 ? 2.540 -5.832 -16.378 1.00 96.88 121 LEU A O 1
ATOM 1001 N N . LYS A 1 122 ? 1.084 -4.649 -17.596 1.00 97.94 122 LYS A N 1
ATOM 1002 C CA . LYS A 1 122 ? -0.089 -5.056 -16.815 1.00 97.94 122 LYS A CA 1
ATOM 1003 C C . LYS A 1 122 ? -0.357 -6.557 -16.898 1.00 97.94 122 LYS A C 1
ATOM 1005 O O . LYS A 1 122 ? -0.738 -7.143 -15.890 1.00 97.94 122 LYS A O 1
ATOM 1010 N N . GLN A 1 123 ? -0.229 -7.174 -18.075 1.00 97.69 123 GLN A N 1
ATOM 1011 C CA . GLN A 1 123 ? -0.410 -8.623 -18.209 1.00 97.69 123 GLN A CA 1
ATOM 1012 C C . GLN A 1 123 ? 0.688 -9.379 -17.466 1.00 97.69 123 GLN A C 1
ATOM 1014 O O . GLN A 1 123 ? 0.355 -10.271 -16.695 1.00 97.69 123 GLN A O 1
ATOM 1019 N N . TYR A 1 124 ? 1.945 -8.943 -17.593 1.00 97.19 124 TYR A N 1
ATOM 1020 C CA . TYR A 1 124 ? 3.060 -9.489 -16.822 1.00 97.19 124 TYR A CA 1
ATOM 1021 C C . TYR A 1 124 ? 2.760 -9.462 -15.315 1.00 97.19 124 TYR A C 1
ATOM 1023 O O . TYR A 1 124 ? 2.822 -10.488 -14.643 1.00 97.19 124 TYR A O 1
ATOM 1031 N N . PHE A 1 125 ? 2.312 -8.319 -14.779 1.00 96.25 125 PHE A N 1
ATOM 1032 C CA . PHE A 1 125 ? 1.943 -8.230 -13.364 1.00 96.25 125 PHE A CA 1
ATOM 1033 C C . PHE A 1 125 ? 0.798 -9.150 -12.961 1.00 96.25 125 PHE A C 1
ATOM 1035 O O . PHE A 1 125 ? 0.841 -9.677 -11.861 1.00 96.25 125 PHE A O 1
ATOM 1042 N N . LYS A 1 126 ? -0.201 -9.407 -13.811 1.00 95.19 126 LYS A N 1
ATOM 1043 C CA . LYS A 1 126 ? -1.283 -10.353 -13.469 1.00 95.19 126 LYS A CA 1
ATOM 1044 C C . LYS A 1 126 ? -0.803 -11.792 -13.301 1.00 95.19 126 LYS A C 1
ATOM 1046 O O . LYS A 1 126 ? -1.480 -12.579 -12.640 1.00 95.19 126 LYS A O 1
ATOM 1051 N N . GLU A 1 127 ? 0.307 -12.149 -13.933 1.00 95.25 127 GLU A N 1
ATOM 1052 C CA . GLU A 1 127 ? 0.869 -13.495 -13.868 1.00 95.25 127 GLU A CA 1
ATOM 1053 C C . GLU A 1 127 ? 1.686 -13.710 -12.586 1.00 95.25 127 GLU A C 1
ATOM 1055 O O . GLU A 1 127 ? 1.778 -14.847 -12.109 1.00 95.25 127 GLU A O 1
ATOM 1060 N N . LEU A 1 128 ? 2.189 -12.624 -11.983 1.00 93.75 128 LEU A N 1
ATOM 1061 C CA . LEU A 1 128 ? 2.970 -12.663 -10.750 1.00 93.75 128 LEU A CA 1
ATOM 1062 C C . LEU A 1 128 ? 2.141 -13.184 -9.565 1.00 93.75 128 LEU A C 1
ATOM 1064 O O . LEU A 1 128 ? 1.038 -12.680 -9.319 1.00 93.75 128 LEU A O 1
ATOM 1068 N N . PRO A 1 129 ? 2.651 -14.157 -8.788 1.00 91.94 129 PRO A N 1
ATOM 1069 C CA . PRO A 1 129 ? 1.981 -14.655 -7.590 1.00 91.94 129 PRO A CA 1
ATOM 1070 C C . PRO A 1 129 ? 1.590 -13.552 -6.598 1.00 91.94 129 PRO A C 1
ATOM 1072 O O . PRO A 1 129 ? 0.492 -13.599 -6.049 1.00 91.94 129 PRO A O 1
ATOM 1075 N N . GLU A 1 130 ? 2.437 -12.547 -6.399 1.00 89.88 130 GLU A N 1
ATOM 1076 C CA . GLU A 1 130 ? 2.268 -11.434 -5.451 1.00 89.88 130 GLU A CA 1
ATOM 1077 C C . GLU A 1 130 ? 1.060 -10.563 -5.806 1.00 89.88 130 GLU A C 1
ATOM 1079 O O . GLU A 1 130 ? 0.443 -9.948 -4.937 1.00 89.88 130 GLU A O 1
ATOM 1084 N N . MET A 1 131 ? 0.697 -10.551 -7.089 1.00 90.81 131 MET A N 1
ATOM 1085 C CA . MET A 1 131 ? -0.417 -9.785 -7.630 1.00 90.81 131 MET A CA 1
ATOM 1086 C C . MET A 1 131 ? -1.717 -10.602 -7.726 1.00 90.81 131 MET A C 1
ATOM 1088 O O . MET A 1 131 ? -2.740 -10.096 -8.199 1.00 90.81 131 MET A O 1
ATOM 1092 N N . LYS A 1 132 ? -1.718 -11.862 -7.274 1.00 90.94 132 LYS A N 1
ATOM 1093 C CA . LYS A 1 132 ? -2.928 -12.691 -7.231 1.00 90.94 132 LYS A CA 1
ATOM 1094 C C . LYS A 1 132 ? -3.754 -12.389 -5.991 1.00 90.94 132 LYS A C 1
ATOM 1096 O O . LYS A 1 132 ? -3.227 -12.245 -4.889 1.00 90.94 132 LYS A O 1
ATOM 1101 N N . ALA A 1 133 ? -5.073 -12.369 -6.167 1.00 87.19 133 ALA A N 1
ATOM 1102 C CA . ALA A 1 133 ? -6.017 -12.075 -5.093 1.00 87.19 133 ALA A CA 1
ATOM 1103 C C . ALA A 1 133 ? -5.868 -13.024 -3.889 1.00 87.19 133 ALA A C 1
ATOM 1105 O O . ALA A 1 133 ? -6.029 -12.579 -2.759 1.00 87.19 133 ALA A O 1
ATOM 1106 N N . GLU A 1 134 ? -5.513 -14.298 -4.106 1.00 88.25 134 GLU A N 1
ATOM 1107 C CA . GLU A 1 134 ? -5.265 -15.254 -3.015 1.00 88.25 134 GLU A CA 1
ATOM 1108 C C . GLU A 1 134 ? -4.035 -14.928 -2.150 1.00 88.25 134 GLU A C 1
ATOM 1110 O O . GLU A 1 134 ? -3.979 -15.337 -0.990 1.00 88.25 134 GLU A O 1
ATOM 1115 N N . ASN A 1 135 ? -3.066 -14.186 -2.691 1.00 88.25 135 ASN A N 1
ATOM 1116 C CA . ASN A 1 135 ? -1.828 -13.831 -2.000 1.00 88.25 135 ASN A CA 1
ATOM 1117 C C . ASN A 1 135 ? -1.860 -12.402 -1.439 1.00 88.25 135 ASN A C 1
ATOM 1119 O O . ASN A 1 135 ? -1.102 -12.097 -0.514 1.00 88.25 135 ASN A O 1
ATOM 1123 N N . MET A 1 136 ? -2.758 -11.546 -1.939 1.00 88.19 136 MET A N 1
ATOM 1124 C CA . MET A 1 136 ? -2.997 -10.209 -1.401 1.00 88.19 136 MET A CA 1
ATOM 1125 C C . MET A 1 136 ? -3.785 -10.268 -0.089 1.00 88.19 136 MET A C 1
ATOM 1127 O O . MET A 1 136 ? -4.904 -10.769 -0.029 1.00 88.19 136 MET A O 1
ATOM 1131 N N . ILE A 1 137 ? -3.224 -9.676 0.966 1.00 88.62 137 ILE A N 1
ATOM 1132 C CA . ILE A 1 137 ? -3.913 -9.502 2.250 1.00 88.62 137 ILE A CA 1
ATOM 1133 C C . ILE A 1 137 ? -4.353 -8.049 2.362 1.00 88.62 137 ILE A C 1
ATOM 1135 O O . ILE A 1 137 ? -3.521 -7.143 2.337 1.00 88.62 137 ILE A O 1
ATOM 1139 N N . ILE A 1 138 ? -5.658 -7.829 2.498 1.00 89.81 138 ILE A N 1
ATOM 1140 C CA . ILE A 1 138 ? -6.211 -6.509 2.809 1.00 89.81 138 ILE A CA 1
ATOM 1141 C C . ILE A 1 138 ? -5.859 -6.193 4.271 1.00 89.81 138 ILE A C 1
ATOM 1143 O O . ILE A 1 138 ? -6.102 -7.050 5.130 1.00 89.81 138 ILE A O 1
ATOM 1147 N N . PRO A 1 139 ? -5.298 -5.008 4.578 1.00 92.81 139 PRO A N 1
ATOM 1148 C CA . PRO A 1 139 ? -5.038 -4.625 5.961 1.00 92.81 139 PRO A CA 1
ATOM 1149 C C . PRO A 1 139 ? -6.346 -4.635 6.761 1.00 92.81 139 PRO A C 1
ATOM 1151 O O . PRO A 1 139 ? -7.378 -4.153 6.294 1.00 92.81 139 PRO A O 1
ATOM 1154 N N . GLN A 1 140 ? -6.314 -5.199 7.966 1.00 92.94 140 GLN A N 1
ATOM 1155 C CA . GLN A 1 140 ? -7.476 -5.261 8.855 1.00 92.94 140 GLN A CA 1
ATOM 1156 C C . GLN A 1 140 ? -7.242 -4.338 10.042 1.00 92.94 140 GLN A C 1
ATOM 1158 O O . GLN A 1 140 ? -6.230 -4.461 10.726 1.00 92.94 140 GLN A O 1
ATOM 1163 N N . ASN A 1 141 ? -8.189 -3.437 10.288 1.00 95.50 141 ASN A N 1
ATOM 1164 C CA . ASN A 1 141 ? -8.179 -2.565 11.459 1.00 95.50 141 ASN A CA 1
ATOM 1165 C C . ASN A 1 141 ? -8.238 -3.374 12.758 1.00 95.50 141 ASN A C 1
ATOM 1167 O O . ASN A 1 141 ? -8.928 -4.395 12.817 1.00 95.50 141 ASN A O 1
ATOM 1171 N N . ALA A 1 142 ? -7.583 -2.867 13.801 1.00 97.19 142 ALA A N 1
ATOM 1172 C CA . ALA A 1 142 ? -7.825 -3.311 15.165 1.00 97.19 142 ALA A CA 1
ATOM 1173 C C . ALA A 1 142 ? -9.281 -3.027 15.552 1.00 97.19 142 ALA A C 1
ATOM 1175 O O . ALA A 1 142 ? -9.890 -2.065 15.069 1.00 97.19 142 ALA A O 1
ATOM 1176 N N . ARG A 1 143 ? -9.850 -3.854 16.432 1.00 97.69 143 ARG A N 1
ATOM 1177 C CA . ARG A 1 143 ? -11.242 -3.711 16.883 1.00 97.69 143 ARG A CA 1
ATOM 1178 C C . ARG A 1 143 ? -11.385 -3.998 18.366 1.00 97.69 143 ARG A C 1
ATOM 1180 O O . ARG A 1 143 ? -10.769 -4.912 18.904 1.00 97.69 143 ARG A O 1
ATOM 1187 N N . ILE A 1 144 ? -12.255 -3.246 19.028 1.00 98.00 144 ILE A N 1
ATOM 1188 C CA . ILE A 1 144 ? -12.705 -3.552 20.381 1.00 98.00 144 ILE A CA 1
ATOM 1189 C C . ILE A 1 144 ? -13.679 -4.724 20.305 1.00 98.00 144 ILE A C 1
ATOM 1191 O O . ILE A 1 144 ? -14.692 -4.650 19.613 1.00 98.00 144 ILE A O 1
ATOM 1195 N N . VAL A 1 145 ? -13.395 -5.787 21.050 1.00 97.44 145 VAL A N 1
ATOM 1196 C CA . VAL A 1 145 ? -14.214 -7.000 21.126 1.00 97.44 145 VAL A CA 1
ATOM 1197 C C . VAL A 1 145 ? -14.806 -7.174 22.520 1.00 97.44 145 VAL A C 1
ATOM 1199 O O . VAL A 1 145 ? -14.175 -6.851 23.531 1.00 97.44 145 VAL A O 1
ATOM 1202 N N . TRP A 1 146 ? -16.022 -7.713 22.576 1.00 94.69 146 TRP A N 1
ATOM 1203 C CA . TRP A 1 146 ? -16.748 -7.993 23.811 1.00 94.69 146 TRP A CA 1
ATOM 1204 C C . TRP A 1 146 ? -16.802 -9.501 24.075 1.00 94.69 146 TRP A C 1
ATOM 1206 O O . TRP A 1 146 ? -17.373 -10.251 23.290 1.00 94.69 146 TRP A O 1
ATOM 1216 N N . ASN A 1 147 ? -16.236 -9.962 25.195 1.00 92.81 147 ASN A N 1
ATOM 1217 C CA . ASN A 1 147 ? -16.229 -11.393 25.553 1.00 92.81 147 ASN A CA 1
ATOM 1218 C C . ASN A 1 147 ? -17.329 -11.793 26.556 1.00 92.81 147 ASN A C 1
ATOM 1220 O O . ASN A 1 147 ? -17.264 -12.869 27.150 1.00 92.81 147 ASN A O 1
ATOM 1224 N N . GLY A 1 148 ? -18.299 -10.910 26.810 1.00 90.25 148 GLY A N 1
ATOM 1225 C CA . GLY A 1 148 ? -19.340 -11.109 27.824 1.00 90.25 148 GLY A CA 1
ATOM 1226 C C . GLY A 1 148 ? -18.984 -10.607 29.227 1.00 90.25 148 GLY A C 1
ATOM 1227 O O . GLY A 1 148 ? -19.875 -10.502 30.069 1.00 90.25 148 GLY A O 1
ATOM 1228 N N . LYS A 1 149 ? -17.715 -10.269 29.490 1.00 90.69 149 LYS A N 1
ATOM 1229 C CA . LYS A 1 149 ? -17.245 -9.797 30.802 1.00 90.69 149 LYS A CA 1
ATOM 1230 C C . LYS A 1 149 ? -16.461 -8.492 30.741 1.00 90.69 149 LYS A C 1
ATOM 1232 O O . LYS A 1 149 ? -16.596 -7.683 31.654 1.00 90.69 149 LYS A O 1
ATOM 1237 N N . ASN A 1 150 ? -15.608 -8.311 29.741 1.00 94.44 150 ASN A N 1
ATOM 1238 C CA . ASN A 1 150 ? -14.791 -7.119 29.552 1.00 94.44 150 ASN A CA 1
ATOM 1239 C C . ASN A 1 150 ? -14.565 -6.833 28.062 1.00 94.44 150 ASN A C 1
ATOM 1241 O O . ASN A 1 150 ? -14.784 -7.688 27.198 1.00 94.44 150 ASN A O 1
ATOM 1245 N N . PHE A 1 151 ? -14.128 -5.609 27.783 1.00 96.88 151 PHE A N 1
ATOM 1246 C CA . PHE A 1 151 ? -13.674 -5.206 26.462 1.00 96.88 151 PHE A CA 1
ATOM 1247 C C . PHE A 1 151 ? -12.191 -5.527 26.300 1.00 96.88 151 PHE A C 1
ATOM 1249 O O . PHE A 1 151 ? -11.376 -5.161 27.153 1.00 96.88 151 PHE A O 1
ATOM 1256 N N . ASN A 1 152 ? -11.843 -6.167 25.188 1.00 97.50 152 ASN A N 1
ATOM 1257 C CA . ASN A 1 152 ? -10.464 -6.396 24.758 1.00 97.50 152 ASN A CA 1
ATOM 1258 C C . ASN A 1 152 ? -10.241 -5.768 23.381 1.00 97.50 152 ASN A C 1
ATOM 1260 O O . ASN A 1 152 ? -11.190 -5.304 22.757 1.00 97.50 152 ASN A O 1
ATOM 1264 N N . ILE A 1 153 ? -8.994 -5.754 22.916 1.00 98.00 153 ILE A N 1
ATOM 1265 C CA . ILE A 1 153 ? -8.664 -5.371 21.542 1.00 98.00 153 ILE A CA 1
ATOM 1266 C C . ILE A 1 153 ? -8.264 -6.636 20.790 1.00 98.00 153 ILE A C 1
ATOM 1268 O O . ILE A 1 153 ? -7.389 -7.374 21.240 1.00 98.00 153 ILE A O 1
ATOM 1272 N N . GLU A 1 154 ? -8.925 -6.884 19.665 1.00 97.31 154 GLU A N 1
ATOM 1273 C CA . GLU A 1 154 ? -8.391 -7.726 18.605 1.00 97.31 154 GLU A CA 1
ATOM 1274 C C . GLU A 1 154 ? -7.400 -6.874 17.792 1.00 97.31 154 GLU A C 1
ATOM 1276 O O . GLU A 1 154 ? -7.814 -5.841 17.252 1.00 97.31 154 GLU A O 1
ATOM 1281 N N . PRO A 1 155 ? -6.106 -7.246 17.743 1.00 96.50 155 PRO A N 1
ATOM 1282 C CA . PRO A 1 155 ? -5.096 -6.448 17.060 1.00 96.50 155 PRO A CA 1
ATOM 1283 C C . PRO A 1 155 ? -5.325 -6.342 15.557 1.00 96.50 155 PRO A C 1
ATOM 1285 O O . PRO A 1 155 ? -5.879 -7.238 14.914 1.00 96.50 155 PRO A O 1
ATOM 1288 N N . GLU A 1 156 ? -4.821 -5.253 14.995 1.00 95.75 156 GLU A N 1
ATOM 1289 C CA . GLU A 1 156 ? -4.767 -5.030 13.565 1.00 95.75 156 GLU A CA 1
ATOM 1290 C C . GLU A 1 156 ? -3.908 -6.082 12.845 1.00 95.75 156 GLU A C 1
ATOM 1292 O O . GLU A 1 156 ? -2.978 -6.667 13.407 1.00 95.75 156 GLU A O 1
ATOM 1297 N N . LYS A 1 157 ? -4.192 -6.299 11.558 1.00 93.12 157 LYS A N 1
ATOM 1298 C CA . LYS A 1 157 ? -3.368 -7.137 10.679 1.00 93.12 157 LYS A CA 1
ATOM 1299 C C . LYS A 1 157 ? -2.823 -6.296 9.543 1.00 93.12 157 LYS A C 1
ATOM 1301 O O . LYS A 1 157 ? -3.583 -5.628 8.841 1.00 93.12 157 LYS A O 1
ATOM 1306 N N . LEU A 1 158 ? -1.510 -6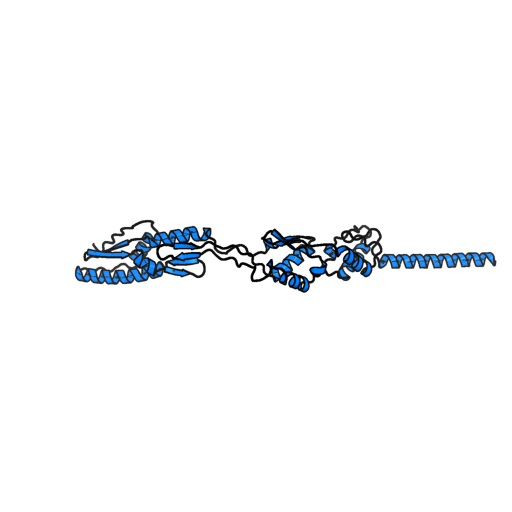.365 9.350 1.00 91.00 158 LEU A N 1
ATOM 1307 C CA . LEU A 1 158 ? -0.841 -5.682 8.251 1.00 91.00 158 LEU A CA 1
ATOM 1308 C C . LEU A 1 158 ? -1.293 -6.249 6.905 1.00 91.00 158 LEU A C 1
ATOM 1310 O O . LEU A 1 158 ? -1.457 -7.461 6.738 1.00 91.00 158 LEU A O 1
ATOM 1314 N N . GLY A 1 159 ? -1.480 -5.346 5.951 1.00 90.75 159 GLY A N 1
ATOM 1315 C CA . GLY A 1 159 ? -1.803 -5.689 4.579 1.00 90.75 159 GLY A CA 1
ATOM 1316 C C . GLY A 1 159 ? -0.563 -5.9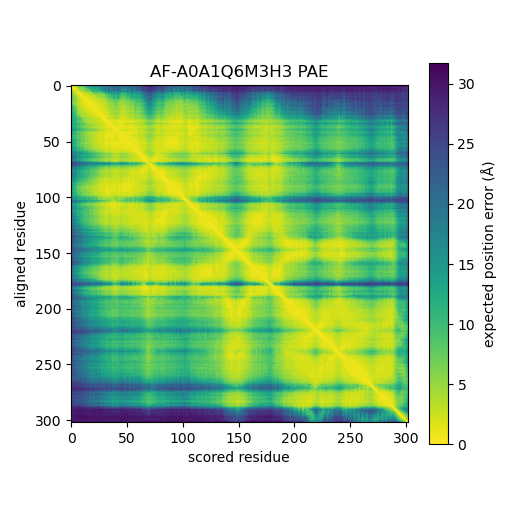13 3.719 1.00 90.75 159 GLY A C 1
ATOM 1317 O O . GLY A 1 159 ? 0.559 -5.539 4.072 1.00 90.75 159 GLY A O 1
ATOM 1318 N N . ARG A 1 160 ? -0.796 -6.525 2.560 1.00 89.19 160 ARG A N 1
ATOM 1319 C CA . ARG A 1 160 ? 0.161 -6.652 1.453 1.00 89.19 160 ARG A CA 1
ATOM 1320 C C . ARG A 1 160 ? -0.504 -6.457 0.088 1.00 89.19 160 ARG A C 1
ATOM 1322 O O . ARG A 1 160 ? -0.093 -7.027 -0.915 1.00 89.19 160 ARG A O 1
ATOM 1329 N N . GLN A 1 161 ? -1.616 -5.729 0.067 1.00 91.81 161 GLN A N 1
ATOM 1330 C CA . GLN A 1 161 ? -2.378 -5.511 -1.153 1.00 91.81 161 GLN A CA 1
ATOM 1331 C C . GLN A 1 161 ? -1.697 -4.447 -2.012 1.00 91.81 161 GLN A C 1
ATOM 1333 O O . GLN A 1 161 ? -1.351 -3.374 -1.519 1.00 91.81 161 GLN A O 1
ATOM 1338 N N . ILE A 1 162 ? -1.571 -4.720 -3.306 1.00 93.06 162 ILE A N 1
ATOM 1339 C CA . ILE A 1 162 ? -1.076 -3.759 -4.288 1.00 93.06 162 ILE A CA 1
ATOM 1340 C C . ILE A 1 162 ? -2.164 -3.579 -5.345 1.00 93.06 162 ILE A C 1
ATOM 1342 O O . ILE A 1 162 ? -2.677 -4.547 -5.897 1.00 93.06 162 ILE A O 1
ATOM 1346 N N . ASP A 1 163 ? -2.544 -2.335 -5.624 1.00 94.38 163 ASP A N 1
ATOM 13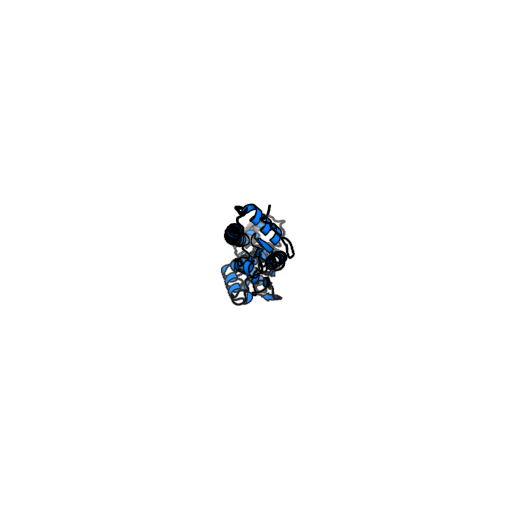47 C CA . ASP A 1 163 ? -3.444 -2.055 -6.742 1.00 94.38 163 ASP A CA 1
ATOM 1348 C C . ASP A 1 163 ? -2.681 -2.195 -8.064 1.00 94.38 163 ASP A C 1
ATOM 1350 O O . ASP A 1 163 ? -1.621 -1.594 -8.243 1.00 94.38 163 ASP A O 1
ATOM 1354 N N . ILE A 1 164 ? -3.222 -2.983 -8.994 1.00 95.19 164 ILE A N 1
ATOM 1355 C CA . ILE A 1 164 ? -2.518 -3.307 -10.236 1.00 95.19 164 ILE A CA 1
ATOM 1356 C C . ILE A 1 164 ? -2.302 -2.089 -11.137 1.00 95.19 164 ILE A C 1
ATOM 1358 O O . ILE A 1 164 ? -1.259 -1.982 -11.774 1.00 95.19 164 ILE A O 1
ATOM 1362 N N . GLU A 1 165 ? -3.256 -1.158 -11.202 1.00 96.38 165 GLU A N 1
ATOM 1363 C CA . GLU A 1 165 ? -3.094 0.041 -12.026 1.00 96.38 165 GLU A CA 1
ATOM 1364 C C . GLU A 1 165 ? -2.020 0.944 -11.425 1.00 96.38 165 GLU A C 1
ATOM 1366 O O . GLU A 1 165 ? -1.136 1.408 -12.145 1.00 96.38 165 GLU A O 1
ATOM 1371 N N . LYS A 1 166 ? -2.029 1.104 -10.094 1.00 96.31 166 LYS A N 1
ATOM 1372 C CA . LYS A 1 166 ? -0.968 1.823 -9.380 1.00 96.31 166 LYS A CA 1
ATOM 1373 C C . LYS A 1 166 ? 0.392 1.163 -9.570 1.00 96.31 166 LYS A C 1
ATOM 1375 O O . LYS A 1 166 ? 1.368 1.882 -9.743 1.00 96.31 166 LYS A O 1
ATOM 1380 N N . ALA A 1 167 ? 0.471 -0.168 -9.562 1.00 96.12 167 ALA A N 1
ATOM 1381 C CA . ALA A 1 167 ? 1.719 -0.887 -9.804 1.00 96.12 167 ALA A CA 1
ATOM 1382 C C . ALA A 1 167 ? 2.278 -0.609 -11.200 1.00 96.12 167 ALA A C 1
ATOM 1384 O O . ALA A 1 167 ? 3.458 -0.298 -11.337 1.00 96.12 167 ALA A O 1
ATOM 1385 N N . VAL A 1 168 ? 1.425 -0.670 -12.224 1.00 97.38 168 VAL A N 1
ATOM 1386 C CA . VAL A 1 168 ? 1.794 -0.360 -13.611 1.00 97.38 168 VAL A CA 1
ATOM 1387 C C . VAL A 1 168 ? 2.298 1.073 -13.738 1.00 97.38 168 VAL A C 1
ATOM 1389 O O . VAL A 1 168 ? 3.399 1.292 -14.241 1.00 97.38 168 VAL A O 1
ATOM 1392 N N . ASP A 1 169 ? 1.530 2.043 -13.247 1.00 96.56 169 ASP A N 1
ATOM 1393 C CA . ASP A 1 169 ? 1.888 3.456 -13.374 1.00 96.56 169 ASP A CA 1
ATOM 1394 C C . ASP A 1 169 ? 3.169 3.781 -12.582 1.00 96.56 169 ASP A C 1
ATOM 1396 O O . ASP A 1 169 ? 4.039 4.511 -13.063 1.00 96.56 169 ASP A O 1
ATOM 1400 N N . PHE A 1 170 ? 3.330 3.184 -11.396 1.00 95.88 170 PHE A N 1
ATOM 1401 C CA . PHE A 1 170 ? 4.531 3.323 -10.576 1.00 95.88 170 PHE A CA 1
ATOM 1402 C C . PHE A 1 170 ? 5.765 2.715 -11.251 1.00 95.88 170 PHE A C 1
ATOM 1404 O O . PHE A 1 170 ? 6.808 3.367 -11.314 1.00 95.88 170 PHE A O 1
ATOM 1411 N N . ALA A 1 171 ? 5.653 1.504 -11.800 1.00 95.62 171 ALA A N 1
ATOM 1412 C CA . ALA A 1 171 ? 6.751 0.839 -12.491 1.00 95.62 171 ALA A CA 1
ATOM 1413 C C . ALA A 1 171 ? 7.204 1.620 -13.730 1.00 95.62 171 ALA A C 1
ATOM 1415 O O . ALA A 1 171 ? 8.400 1.855 -13.881 1.00 95.62 171 ALA A O 1
ATOM 1416 N N . ILE A 1 172 ? 6.272 2.102 -14.562 1.00 94.25 172 ILE A N 1
ATOM 1417 C CA . ILE A 1 172 ? 6.601 2.957 -15.716 1.00 94.25 172 ILE A CA 1
ATOM 1418 C C . ILE A 1 172 ? 7.364 4.201 -15.253 1.00 94.25 172 ILE A C 1
ATOM 1420 O O . ILE A 1 172 ? 8.418 4.517 -15.801 1.00 94.25 172 ILE A O 1
ATOM 1424 N N . ALA A 1 173 ? 6.883 4.880 -14.208 1.00 92.44 173 ALA A N 1
ATOM 1425 C CA . ALA A 1 173 ? 7.542 6.074 -13.690 1.00 92.44 173 ALA A CA 1
ATOM 1426 C C . ALA A 1 173 ? 8.970 5.797 -13.178 1.00 92.44 173 ALA A C 1
ATOM 1428 O O . ALA A 1 173 ? 9.871 6.603 -13.412 1.00 92.44 173 ALA A O 1
ATOM 1429 N N . GLN A 1 174 ? 9.202 4.675 -12.490 1.00 91.94 174 GLN A N 1
ATOM 1430 C CA . GLN A 1 174 ? 10.536 4.303 -11.999 1.00 91.94 174 GLN A CA 1
ATOM 1431 C C . GLN A 1 174 ? 11.483 3.911 -13.145 1.00 91.94 174 GLN A C 1
ATOM 1433 O O . GLN A 1 174 ? 12.609 4.414 -13.219 1.00 91.94 174 GLN A O 1
ATOM 1438 N N . LEU A 1 175 ? 11.002 3.089 -14.081 1.00 89.69 175 LEU A N 1
ATOM 1439 C CA . LEU A 1 175 ? 11.765 2.625 -15.239 1.00 89.69 175 LEU A CA 1
ATOM 1440 C C . LEU A 1 175 ? 12.178 3.783 -16.159 1.00 89.69 175 LEU A C 1
ATOM 1442 O O . LEU A 1 175 ? 13.343 3.885 -16.544 1.00 89.69 175 LEU A O 1
ATOM 1446 N N . SER A 1 176 ? 11.262 4.710 -16.459 1.00 83.00 176 SER A N 1
ATOM 1447 C CA . SER A 1 176 ? 11.553 5.889 -17.290 1.00 83.00 176 SER A CA 1
ATOM 1448 C C . SER A 1 176 ? 12.549 6.858 -16.640 1.00 83.00 176 SER A C 1
ATOM 1450 O O . SER A 1 176 ? 13.220 7.613 -17.341 1.00 83.00 176 SER A O 1
ATOM 1452 N N . ASN A 1 177 ? 12.705 6.825 -15.313 1.00 79.94 177 ASN A N 1
ATOM 1453 C CA . ASN A 1 177 ? 13.712 7.618 -14.603 1.00 79.94 177 ASN A CA 1
ATOM 1454 C C . ASN A 1 177 ? 15.093 6.938 -14.536 1.00 79.94 177 ASN A C 1
ATOM 1456 O O . ASN A 1 177 ? 16.038 7.523 -14.006 1.00 79.94 177 ASN A O 1
ATOM 1460 N N . GLY A 1 178 ? 15.252 5.743 -15.114 1.00 68.88 178 GLY A N 1
ATOM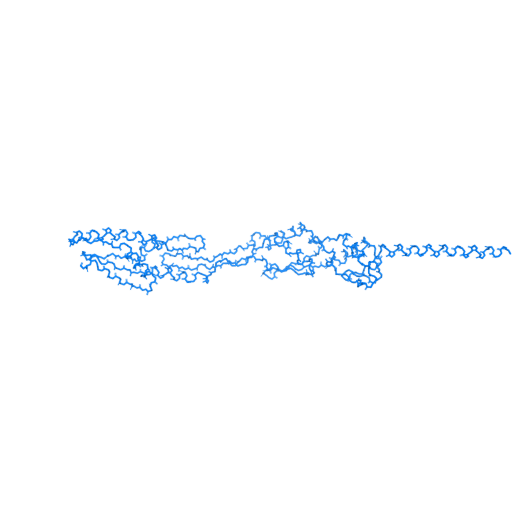 1461 C CA . GLY A 1 178 ? 16.524 5.014 -15.143 1.00 68.88 178 GLY A CA 1
ATOM 1462 C C . GLY A 1 178 ? 16.767 4.086 -13.976 1.00 68.88 178 GLY A C 1
ATOM 1463 O O . GLY A 1 178 ? 17.881 3.578 -13.846 1.00 68.88 178 GLY A O 1
ATOM 1464 N N . GLY A 1 179 ? 15.759 3.873 -13.134 1.00 65.94 179 GLY A N 1
ATOM 1465 C CA . GLY A 1 179 ? 15.796 2.810 -12.151 1.00 65.94 179 GLY A CA 1
ATOM 1466 C C . GLY A 1 179 ? 15.590 1.482 -12.865 1.00 65.94 179 GLY A C 1
ATOM 1467 O O . GLY A 1 179 ? 14.488 1.186 -13.305 1.00 65.94 179 GLY A O 1
ATOM 1468 N N . GLY A 1 180 ? 16.629 0.649 -12.933 1.00 82.50 180 GLY A N 1
ATOM 1469 C CA . GLY A 1 180 ? 16.463 -0.787 -13.193 1.00 82.50 180 GLY A CA 1
ATOM 1470 C C . GLY A 1 180 ? 15.823 -1.519 -12.007 1.00 82.50 180 GLY A C 1
ATOM 1471 O O . GLY A 1 180 ? 15.781 -2.741 -11.999 1.00 82.50 180 GLY A O 1
ATOM 1472 N N . GLU A 1 181 ? 15.349 -0.785 -11.002 1.00 91.19 181 GLU A N 1
ATOM 1473 C CA . GLU A 1 181 ? 14.850 -1.270 -9.727 1.00 91.19 181 GLU A CA 1
ATOM 1474 C C . GLU A 1 181 ? 13.524 -0.581 -9.406 1.00 91.19 181 GLU A C 1
ATOM 1476 O O . GLU A 1 181 ? 13.443 0.649 -9.408 1.00 91.19 181 GLU A O 1
ATOM 1481 N N . VAL A 1 182 ? 12.491 -1.367 -9.113 1.00 94.50 182 VAL A N 1
ATOM 1482 C CA . VAL A 1 182 ? 11.172 -0.880 -8.703 1.00 94.50 182 VAL A CA 1
ATOM 1483 C C . VAL A 1 182 ? 10.824 -1.510 -7.365 1.00 94.50 182 VAL A C 1
ATOM 1485 O O . VAL A 1 182 ? 10.733 -2.729 -7.250 1.00 94.50 182 VAL A O 1
ATOM 1488 N N . TYR A 1 183 ? 10.619 -0.674 -6.352 1.00 94.25 183 TYR A N 1
ATOM 1489 C CA . TYR A 1 183 ? 10.310 -1.108 -4.991 1.00 94.25 183 TYR A CA 1
ATOM 1490 C C . TYR A 1 183 ? 8.810 -0.967 -4.725 1.00 94.25 183 TYR A C 1
ATOM 1492 O O . TYR A 1 183 ? 8.331 0.117 -4.384 1.00 94.25 183 TYR A O 1
ATOM 1500 N N . PHE A 1 184 ? 8.053 -2.054 -4.895 1.00 93.88 184 PHE A N 1
ATOM 1501 C CA . PHE A 1 184 ? 6.597 -2.042 -4.717 1.00 93.88 184 PHE A CA 1
ATOM 1502 C C . PHE A 1 184 ? 6.158 -1.853 -3.267 1.00 93.88 184 PHE A C 1
ATOM 1504 O O . PHE A 1 184 ? 5.056 -1.360 -3.040 1.00 93.88 184 PHE A O 1
ATOM 1511 N N . THR A 1 185 ? 7.056 -2.109 -2.314 1.00 90.44 185 THR A N 1
ATOM 1512 C CA . THR A 1 185 ? 6.886 -1.825 -0.879 1.00 90.44 185 THR A CA 1
ATOM 1513 C C . THR A 1 185 ? 6.427 -0.383 -0.601 1.00 90.44 185 THR A C 1
ATOM 1515 O O . THR A 1 185 ? 5.714 -0.112 0.362 1.00 90.44 185 THR A O 1
ATOM 1518 N N . ILE A 1 186 ? 6.768 0.566 -1.485 1.00 91.12 186 ILE A N 1
ATOM 1519 C CA . ILE A 1 186 ? 6.353 1.975 -1.390 1.00 91.12 186 ILE A CA 1
ATOM 1520 C C . ILE A 1 186 ? 4.841 2.150 -1.604 1.00 91.12 186 ILE A C 1
ATOM 1522 O O . ILE A 1 186 ? 4.234 3.041 -1.007 1.00 91.12 186 ILE A O 1
ATOM 1526 N N . ILE A 1 187 ? 4.234 1.340 -2.474 1.00 92.44 187 ILE A N 1
ATOM 1527 C CA . ILE A 1 187 ? 2.819 1.454 -2.855 1.00 92.44 187 ILE A CA 1
ATOM 1528 C C . ILE A 1 187 ? 1.942 0.343 -2.268 1.00 92.44 187 ILE A C 1
ATOM 1530 O O . ILE A 1 187 ? 0.723 0.372 -2.461 1.00 92.44 187 ILE A O 1
ATOM 1534 N N . THR A 1 188 ? 2.533 -0.617 -1.555 1.00 92.06 188 THR A N 1
ATOM 1535 C CA . THR A 1 188 ? 1.793 -1.660 -0.852 1.00 92.06 188 THR A CA 1
ATOM 1536 C C . THR A 1 188 ? 0.926 -1.055 0.254 1.00 92.06 188 THR A C 1
ATOM 1538 O O . THR A 1 188 ? 1.378 -0.300 1.120 1.00 92.06 188 THR A O 1
ATOM 1541 N N . ALA A 1 189 ? -0.353 -1.426 0.268 1.00 88.38 189 ALA A N 1
ATOM 1542 C CA . ALA A 1 189 ? -1.289 -1.076 1.326 1.00 88.38 189 ALA A CA 1
ATOM 1543 C C . ALA A 1 189 ? -1.004 -1.899 2.595 1.00 88.38 189 ALA A C 1
ATOM 1545 O O . ALA A 1 189 ? -1.643 -2.918 2.859 1.00 88.38 189 ALA A O 1
ATOM 1546 N N . HIS A 1 190 ? -0.027 -1.446 3.381 1.00 85.31 190 HIS A N 1
ATOM 1547 C CA . HIS A 1 190 ? 0.381 -2.092 4.630 1.00 85.31 190 HIS A CA 1
ATOM 1548 C C . HIS A 1 190 ? -0.462 -1.716 5.830 1.00 85.31 190 HIS A C 1
ATOM 1550 O O . HIS A 1 190 ? -0.791 -2.562 6.664 1.00 85.31 190 HIS A O 1
ATOM 1556 N N . LYS A 1 191 ? -0.706 -0.412 5.965 1.00 87.19 191 LYS A N 1
ATOM 1557 C CA . LYS A 1 191 ? -1.131 0.160 7.231 1.00 87.19 191 LYS A CA 1
ATOM 1558 C C . LYS A 1 191 ? -2.647 0.043 7.373 1.00 87.19 191 LYS A C 1
ATOM 1560 O O . LYS A 1 191 ? -3.363 0.504 6.483 1.00 87.19 191 LYS A O 1
ATOM 1565 N N . PRO A 1 192 ? -3.129 -0.544 8.476 1.00 91.31 192 PRO A N 1
ATOM 1566 C CA . PRO A 1 192 ? -4.521 -0.418 8.863 1.00 91.31 192 PRO A CA 1
ATOM 1567 C C . PRO A 1 192 ? -4.819 1.037 9.240 1.00 91.31 192 PRO A C 1
ATOM 1569 O O . PRO A 1 192 ? -3.923 1.797 9.607 1.00 91.31 192 PRO A O 1
ATOM 1572 N N . GLU A 1 193 ? -6.083 1.429 9.128 1.00 92.62 193 GLU A N 1
ATOM 1573 C CA . GLU A 1 193 ? -6.551 2.772 9.488 1.00 92.62 193 GLU A CA 1
ATOM 1574 C C . GLU A 1 193 ? -6.639 2.955 11.009 1.00 92.62 193 GLU A C 1
ATOM 1576 O O . GLU A 1 193 ? -6.460 4.062 11.504 1.00 92.62 193 GLU A O 1
ATOM 1581 N N . VAL A 1 194 ? -6.931 1.875 11.739 1.00 94.19 194 VAL A N 1
ATOM 1582 C CA . VAL A 1 194 ? -7.055 1.869 13.202 1.00 94.19 194 VAL A CA 1
ATOM 1583 C C . VAL A 1 194 ? -6.137 0.798 13.773 1.00 94.19 194 VAL A C 1
ATOM 1585 O O . VAL A 1 194 ? -6.212 -0.368 13.373 1.00 94.19 194 VAL A O 1
ATOM 1588 N N . THR A 1 195 ? -5.296 1.198 14.718 1.00 96.00 195 THR A N 1
ATOM 1589 C CA . THR A 1 195 ? -4.310 0.351 15.394 1.00 96.00 195 THR A CA 1
ATOM 1590 C C . THR A 1 195 ? -4.724 0.026 16.826 1.00 96.00 195 THR A C 1
ATOM 1592 O O . THR A 1 195 ? -5.630 0.633 17.401 1.00 96.00 195 THR A O 1
ATOM 1595 N N . THR A 1 196 ? -4.041 -0.939 17.436 1.00 96.69 196 THR A N 1
ATOM 1596 C CA . THR A 1 196 ? -4.221 -1.277 18.853 1.00 96.69 196 THR A CA 1
ATOM 1597 C C . THR A 1 196 ? -3.930 -0.077 19.754 1.00 96.69 196 THR A C 1
ATOM 1599 O O . THR A 1 196 ? -4.616 0.119 20.758 1.00 96.69 196 THR A O 1
ATOM 1602 N N . GLU A 1 197 ? -2.944 0.742 19.386 1.00 96.25 197 GLU A N 1
ATOM 1603 C CA . GLU A 1 197 ? -2.579 1.953 20.121 1.00 96.25 197 GLU A CA 1
ATOM 1604 C C . GLU A 1 197 ? -3.716 2.984 20.106 1.00 96.25 197 GLU A C 1
ATOM 1606 O O . GLU A 1 197 ? -4.097 3.481 21.168 1.00 96.25 197 GLU A O 1
ATOM 1611 N N . ASP A 1 198 ? -4.354 3.200 18.948 1.00 96.12 198 ASP A N 1
ATOM 1612 C CA . ASP A 1 198 ? -5.506 4.107 18.812 1.00 96.12 198 ASP A CA 1
ATOM 1613 C C . ASP A 1 198 ? -6.687 3.705 19.714 1.00 96.12 198 ASP A C 1
ATOM 1615 O O . ASP A 1 198 ? -7.489 4.544 20.136 1.00 96.12 198 ASP A O 1
ATOM 1619 N N . LEU A 1 199 ? -6.815 2.408 20.014 1.00 97.12 199 LEU A N 1
ATOM 1620 C CA . LEU A 1 199 ? -7.925 1.850 20.787 1.00 97.12 199 LEU A CA 1
ATOM 1621 C C . LEU A 1 199 ? -7.627 1.665 22.273 1.00 97.12 199 LEU A C 1
ATOM 1623 O O . LEU A 1 199 ? -8.568 1.424 23.034 1.00 97.12 199 LEU A O 1
ATOM 1627 N N . ALA A 1 200 ? -6.371 1.778 22.712 1.00 95.81 200 ALA A N 1
ATOM 1628 C CA . ALA A 1 200 ? -5.965 1.456 24.080 1.00 95.81 200 ALA A CA 1
ATOM 1629 C C . ALA A 1 200 ? -6.759 2.261 25.123 1.00 95.81 200 ALA A C 1
ATOM 1631 O O . ALA A 1 200 ? -7.464 1.680 25.955 1.00 95.81 200 ALA A O 1
ATOM 1632 N N . SER A 1 201 ? -6.744 3.592 25.001 1.00 94.06 201 SER A N 1
ATOM 1633 C CA . SER A 1 201 ? -7.474 4.499 25.897 1.00 94.06 201 SER A CA 1
ATOM 1634 C C . SER A 1 201 ? -8.984 4.275 25.844 1.00 94.06 201 SER A C 1
ATOM 1636 O O . SER A 1 201 ? -9.666 4.327 26.867 1.00 94.06 201 SER A O 1
ATOM 1638 N N . ARG A 1 202 ? -9.524 3.967 24.658 1.00 94.06 202 ARG A N 1
ATOM 1639 C CA . ARG A 1 202 ? -10.955 3.699 24.484 1.00 94.06 202 ARG A CA 1
ATOM 1640 C C . ARG A 1 202 ? -11.365 2.402 25.177 1.00 94.06 202 ARG A C 1
ATOM 1642 O O . ARG A 1 202 ? -12.355 2.392 25.900 1.00 94.06 202 ARG A O 1
ATOM 1649 N N . LYS A 1 203 ? -10.599 1.320 25.011 1.00 95.62 203 LYS A N 1
ATOM 1650 C CA . LYS A 1 203 ? -10.815 0.047 25.718 1.00 95.62 203 LYS A CA 1
ATOM 1651 C C . LYS A 1 203 ? -10.807 0.255 27.233 1.00 95.62 203 LYS A C 1
ATOM 1653 O O . LYS A 1 203 ? -11.631 -0.335 27.934 1.00 95.62 203 LYS A O 1
ATOM 1658 N N . ASP A 1 204 ? -9.870 1.049 27.745 1.00 93.31 204 ASP A N 1
ATOM 1659 C CA . ASP A 1 204 ? -9.777 1.327 29.179 1.00 93.31 204 ASP A CA 1
ATOM 1660 C C . ASP A 1 204 ? -10.983 2.115 29.680 1.00 93.31 204 ASP A C 1
ATOM 1662 O O . ASP A 1 204 ? -11.610 1.692 30.649 1.00 93.31 204 ASP A O 1
ATOM 1666 N N . TYR A 1 205 ? -11.387 3.161 28.959 1.00 91.50 205 TYR A N 1
ATOM 1667 C CA . TYR A 1 205 ? -12.603 3.918 29.254 1.00 91.50 205 TYR A CA 1
ATOM 1668 C C . TYR A 1 205 ? -13.854 3.026 29.298 1.00 91.50 205 TYR A C 1
ATOM 1670 O O . TYR A 1 205 ? -14.582 3.028 30.290 1.00 91.50 205 TYR A O 1
ATOM 1678 N N . LEU A 1 206 ? -14.071 2.184 28.281 1.00 93.62 206 LEU A N 1
ATOM 1679 C CA . LEU A 1 206 ? -15.224 1.275 28.251 1.00 93.62 206 LEU A CA 1
ATOM 1680 C C . LEU A 1 206 ? -15.207 0.277 29.420 1.00 93.62 206 LEU A C 1
ATOM 1682 O O . LEU A 1 206 ? -16.251 -0.029 29.996 1.00 93.62 206 LEU A O 1
ATOM 1686 N N . ASN A 1 207 ? -14.028 -0.224 29.800 1.00 93.69 207 ASN A N 1
ATOM 1687 C CA . ASN A 1 207 ? -13.887 -1.105 30.958 1.00 93.69 207 ASN A CA 1
ATOM 1688 C C . ASN A 1 207 ? -14.066 -0.376 32.297 1.00 93.69 207 ASN A C 1
ATOM 1690 O O . ASN A 1 207 ? -14.461 -1.024 33.267 1.00 93.69 207 ASN A O 1
ATOM 1694 N N . THR A 1 208 ? -13.778 0.925 32.371 1.00 90.56 208 THR A N 1
ATOM 1695 C CA . THR A 1 208 ? -14.082 1.763 33.539 1.00 90.56 208 THR A CA 1
ATOM 1696 C C . THR A 1 208 ? -15.588 1.910 33.702 1.00 90.56 208 THR A C 1
ATOM 1698 O O . THR A 1 208 ? -16.097 1.502 34.744 1.00 90.56 208 THR A O 1
ATOM 1701 N N . ILE A 1 209 ? -16.304 2.338 32.653 1.00 90.75 209 ILE A N 1
ATOM 1702 C CA . ILE A 1 209 ? -17.774 2.453 32.671 1.00 90.75 209 ILE A CA 1
ATOM 1703 C C . ILE A 1 209 ? -18.406 1.121 33.083 1.00 90.75 209 ILE A C 1
ATOM 1705 O O . ILE A 1 209 ? -19.275 1.055 33.942 1.00 90.75 209 ILE A O 1
ATOM 1709 N N . LEU A 1 210 ? -17.945 0.014 32.503 1.00 91.31 210 LEU A N 1
ATOM 1710 C CA . LEU A 1 210 ? -18.492 -1.310 32.785 1.00 91.31 210 LEU A CA 1
ATOM 1711 C C . LEU A 1 210 ? -18.351 -1.740 34.257 1.00 91.31 210 LEU A C 1
ATOM 1713 O O . LEU A 1 210 ? -19.153 -2.540 34.743 1.00 91.31 210 LEU A O 1
ATOM 1717 N N . LYS A 1 211 ? -17.325 -1.241 34.953 1.00 89.44 211 LYS A N 1
ATOM 1718 C CA . LYS A 1 211 ? -17.073 -1.504 36.377 1.00 89.44 211 LYS A CA 1
ATOM 1719 C C . LYS A 1 211 ? -17.806 -0.532 37.300 1.00 89.44 211 LYS A C 1
ATOM 1721 O O . LYS A 1 211 ? -17.781 -0.756 38.511 1.00 89.44 211 LYS A O 1
ATOM 1726 N N . SER A 1 212 ? -18.436 0.512 36.765 1.00 87.31 212 SER A N 1
ATOM 1727 C CA . SER A 1 212 ? -19.171 1.486 37.561 1.00 87.31 212 SER A CA 1
ATOM 1728 C C . SER A 1 212 ? -20.290 0.815 38.350 1.00 87.31 212 SER A C 1
ATOM 1730 O O . SER A 1 212 ? -20.947 -0.131 37.901 1.00 87.31 212 SER A O 1
ATOM 1732 N N . TYR A 1 213 ? -20.482 1.313 39.564 1.00 88.06 213 TYR A N 1
ATOM 1733 C CA . TYR A 1 213 ? -21.478 0.820 40.497 1.00 88.06 213 TYR A CA 1
ATOM 1734 C C . TYR A 1 213 ? -22.005 2.005 41.301 1.00 88.06 213 TYR A C 1
ATOM 1736 O O . TYR A 1 213 ? -21.299 2.515 42.170 1.00 88.06 213 TYR A O 1
ATOM 1744 N N . LEU A 1 214 ? -23.226 2.437 40.988 1.00 87.06 214 LEU A N 1
A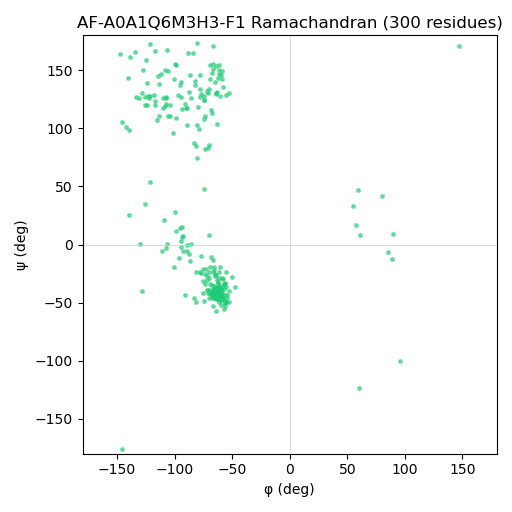TOM 1745 C CA . LEU A 1 214 ? -23.904 3.559 41.638 1.00 87.06 214 LEU A CA 1
ATOM 1746 C C . LEU A 1 214 ? -25.120 3.045 42.405 1.00 87.06 214 LEU A C 1
ATOM 1748 O O . LEU A 1 214 ? -25.863 2.191 41.907 1.00 87.06 214 LEU A O 1
ATOM 1752 N N . ARG A 1 215 ? -25.333 3.573 43.612 1.00 86.75 215 ARG A N 1
ATOM 1753 C CA . ARG A 1 215 ? -26.458 3.220 44.484 1.00 86.75 215 ARG A CA 1
ATOM 1754 C C . ARG A 1 215 ? -27.345 4.430 44.725 1.00 86.75 215 ARG A C 1
ATOM 1756 O O . ARG A 1 215 ? -26.914 5.387 45.342 1.00 86.75 215 ARG A O 1
ATOM 1763 N N . PHE A 1 216 ? -28.606 4.326 44.336 1.00 84.00 216 PHE A N 1
ATOM 1764 C CA . PHE A 1 216 ? -29.616 5.356 44.544 1.00 84.00 216 PHE A CA 1
ATOM 1765 C C . PHE A 1 216 ? -30.544 4.905 45.666 1.00 84.00 216 PHE A C 1
ATOM 1767 O O . PHE A 1 216 ? -31.290 3.932 45.511 1.00 84.00 216 PHE A O 1
ATOM 1774 N N . LYS A 1 217 ? -30.478 5.577 46.815 1.00 86.06 217 LYS A N 1
ATOM 1775 C CA . LYS A 1 217 ? -31.312 5.265 47.977 1.00 86.06 217 LYS A CA 1
ATOM 1776 C C . LYS A 1 217 ? -32.609 6.066 47.915 1.00 86.06 217 LYS A C 1
ATOM 1778 O O . LYS A 1 217 ? -32.599 7.290 47.958 1.00 86.06 217 LYS A O 1
ATOM 1783 N N . LEU A 1 218 ? -33.731 5.362 47.830 1.00 85.81 218 LEU A N 1
ATOM 1784 C CA . LEU A 1 218 ? -35.056 5.963 47.739 1.00 85.81 218 LEU A CA 1
ATOM 1785 C C . LEU A 1 218 ? -35.612 6.322 49.123 1.00 85.81 218 LEU A C 1
ATOM 1787 O O . LEU A 1 218 ? -35.158 5.826 50.158 1.00 85.81 218 LEU A O 1
ATOM 1791 N N . SER A 1 219 ? -36.651 7.155 49.131 1.00 83.25 219 SER A N 1
ATOM 1792 C CA . SER A 1 219 ? -37.328 7.629 50.343 1.00 83.25 219 SER A CA 1
ATOM 1793 C C . SER A 1 219 ? -38.053 6.539 51.139 1.00 83.25 219 SER A C 1
ATOM 1795 O O . SER A 1 219 ? -38.339 6.736 52.318 1.00 83.25 219 SER A O 1
ATOM 1797 N N . ASP A 1 220 ? -38.354 5.389 50.532 1.00 82.88 220 ASP A N 1
ATOM 1798 C CA . ASP A 1 220 ? -38.938 4.217 51.201 1.00 82.88 220 ASP A CA 1
ATOM 1799 C C . ASP A 1 220 ? -37.874 3.209 51.684 1.00 82.88 220 ASP A C 1
ATOM 1801 O O . ASP A 1 220 ? -38.205 2.129 52.171 1.00 82.88 220 ASP A O 1
ATOM 1805 N N . GLY A 1 221 ? -36.587 3.559 51.561 1.00 83.88 221 GLY A N 1
ATOM 1806 C CA . GLY A 1 221 ? -35.449 2.728 51.952 1.00 83.88 221 GLY A CA 1
ATOM 1807 C C . GLY A 1 221 ? -34.988 1.727 50.889 1.00 83.88 221 GLY A C 1
ATOM 1808 O O . GLY A 1 221 ? -33.937 1.109 51.078 1.00 83.88 221 GLY A O 1
ATOM 1809 N N . ASN A 1 222 ? -35.708 1.575 49.769 1.00 88.06 222 ASN A N 1
ATOM 1810 C CA . ASN A 1 222 ? -35.254 0.739 48.655 1.00 88.06 222 ASN A CA 1
ATOM 1811 C C . ASN A 1 222 ? -34.009 1.329 47.980 1.00 88.06 222 ASN A C 1
ATOM 1813 O O . ASN A 1 222 ? -33.824 2.543 47.936 1.00 88.06 222 ASN A O 1
ATOM 1817 N N . VAL A 1 223 ? -33.168 0.463 47.409 1.00 88.81 223 VAL A N 1
ATOM 1818 C CA . VAL A 1 223 ? -31.956 0.871 46.684 1.00 88.81 223 VAL A CA 1
ATOM 1819 C C . VAL A 1 223 ? -32.059 0.444 45.225 1.00 88.81 223 VAL A C 1
ATOM 1821 O O . VAL A 1 223 ? -32.236 -0.738 44.924 1.00 88.81 223 VAL A O 1
ATOM 1824 N N . VAL A 1 224 ? -31.931 1.404 44.312 1.00 90.00 224 VAL A N 1
ATOM 1825 C CA . VAL A 1 224 ? -31.777 1.159 42.873 1.00 90.00 224 VAL A CA 1
ATOM 1826 C C . VAL A 1 224 ? -30.290 1.177 42.547 1.00 90.00 224 VAL A C 1
ATOM 1828 O O . VAL A 1 224 ? -29.550 1.999 43.076 1.00 90.00 224 VAL A O 1
ATOM 1831 N N . ILE A 1 225 ? -29.833 0.244 41.716 1.00 90.56 225 ILE A N 1
ATOM 1832 C CA . ILE A 1 225 ? -28.407 0.069 41.430 1.00 90.56 225 ILE A CA 1
ATOM 1833 C C . ILE A 1 225 ? -28.177 0.205 39.927 1.00 90.56 225 ILE A C 1
ATOM 1835 O O . ILE A 1 225 ? -28.785 -0.526 39.142 1.00 90.56 225 ILE A O 1
ATOM 1839 N N . LEU A 1 226 ? -27.261 1.095 39.543 1.00 91.00 226 LEU A N 1
ATOM 1840 C CA . LEU A 1 226 ? -26.640 1.080 38.222 1.00 91.00 226 LEU A CA 1
ATOM 1841 C C . LEU A 1 226 ? -25.335 0.292 38.323 1.00 91.00 226 LEU A C 1
ATOM 1843 O O . LEU A 1 226 ? -24.438 0.688 39.059 1.00 91.00 226 LEU A O 1
ATOM 1847 N N . ASN A 1 227 ? -25.229 -0.834 37.624 1.00 91.19 227 ASN A N 1
ATOM 1848 C CA . ASN A 1 227 ? -24.031 -1.674 37.632 1.00 91.19 227 ASN A CA 1
ATOM 1849 C C . ASN A 1 227 ? -23.795 -2.323 36.264 1.00 91.19 227 ASN A C 1
ATOM 1851 O O . ASN A 1 227 ? -24.574 -2.133 35.329 1.00 91.19 227 ASN A O 1
ATOM 1855 N N . GLN A 1 228 ? -22.772 -3.175 36.176 1.00 90.88 228 GLN A N 1
ATOM 1856 C CA . GLN A 1 228 ? -22.432 -3.943 34.977 1.00 90.88 228 GLN A CA 1
ATOM 1857 C C . GLN A 1 228 ? -23.624 -4.660 34.310 1.00 90.88 228 GLN A C 1
ATOM 1859 O O . GLN A 1 228 ? -23.668 -4.754 33.085 1.00 90.88 228 GLN A O 1
ATOM 1864 N N . ASN A 1 229 ? -24.596 -5.181 35.073 1.00 93.19 229 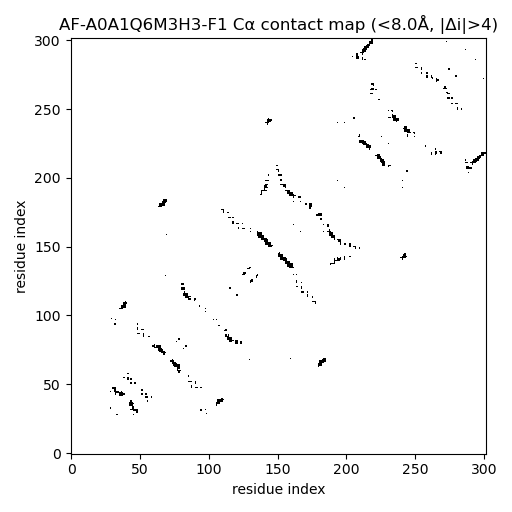ASN A N 1
ATOM 1865 C CA . ASN A 1 229 ? -25.750 -5.880 34.494 1.00 93.19 229 ASN A CA 1
ATOM 1866 C C . ASN A 1 229 ? -26.710 -4.950 33.759 1.00 93.19 229 ASN A C 1
ATOM 1868 O O . ASN A 1 229 ? -27.363 -5.405 32.824 1.00 93.19 229 ASN A O 1
ATOM 1872 N N . THR A 1 230 ? -26.781 -3.689 34.173 1.00 94.12 230 THR A N 1
ATOM 1873 C CA . THR A 1 230 ? -27.505 -2.645 33.450 1.00 94.12 230 THR A CA 1
ATOM 1874 C C . THR A 1 230 ? -26.643 -2.118 32.308 1.00 94.12 230 THR A C 1
ATOM 1876 O O . THR A 1 230 ? -27.068 -2.126 31.166 1.00 94.12 230 THR A O 1
ATOM 1879 N N . ILE A 1 231 ? -25.382 -1.770 32.572 1.00 93.50 231 ILE A N 1
ATOM 1880 C CA . ILE A 1 231 ? -24.490 -1.149 31.578 1.00 93.50 231 ILE A CA 1
ATOM 1881 C C . ILE A 1 231 ? -24.233 -2.065 30.374 1.00 93.50 231 ILE A C 1
ATOM 1883 O O . ILE A 1 231 ? -24.130 -1.593 29.245 1.00 93.50 231 ILE A O 1
ATOM 1887 N N . LYS A 1 232 ? -24.197 -3.392 30.562 1.00 95.00 232 LYS A N 1
ATOM 1888 C CA . LYS A 1 232 ? -24.063 -4.333 29.437 1.00 95.00 232 LYS A CA 1
ATOM 1889 C C . LYS A 1 232 ? -25.219 -4.243 28.433 1.00 95.00 232 LYS A C 1
ATOM 1891 O O . LYS A 1 232 ? -25.031 -4.628 27.285 1.00 95.00 232 LYS A O 1
ATOM 1896 N N . THR A 1 233 ? -26.400 -3.762 28.840 1.00 95.31 233 THR A N 1
ATOM 1897 C CA . THR A 1 233 ? -27.538 -3.574 27.925 1.00 95.31 233 THR A CA 1
ATOM 1898 C C . THR A 1 233 ? -27.381 -2.326 27.058 1.00 95.31 233 THR A C 1
ATOM 1900 O O . THR A 1 233 ? -28.147 -2.150 26.119 1.00 95.31 233 THR A O 1
ATOM 1903 N N . TRP A 1 234 ? -26.391 -1.477 27.352 1.00 96.12 234 TRP A N 1
ATOM 1904 C CA . TRP A 1 234 ? -26.053 -0.278 26.582 1.00 96.12 234 TRP A CA 1
ATOM 1905 C C . TRP A 1 234 ? -24.981 -0.550 25.517 1.00 96.12 234 TRP A C 1
ATOM 1907 O O . TRP A 1 234 ? -24.632 0.341 24.745 1.00 96.12 234 TRP A O 1
ATOM 1917 N N . ILE A 1 235 ? -24.421 -1.764 25.484 1.00 96.31 235 ILE A N 1
ATOM 1918 C CA . ILE A 1 235 ? -23.384 -2.149 24.525 1.00 96.31 235 ILE A CA 1
ATOM 1919 C C . ILE A 1 235 ? -24.003 -2.286 23.135 1.00 96.31 235 ILE A C 1
ATOM 1921 O O . ILE A 1 235 ? -25.009 -2.975 22.962 1.00 96.31 235 ILE A O 1
ATOM 1925 N N . LYS A 1 236 ? -23.363 -1.678 22.135 1.00 95.56 236 LYS A N 1
ATOM 1926 C CA . LYS A 1 236 ? -23.727 -1.829 20.724 1.00 95.56 236 LYS A CA 1
ATOM 1927 C C . LYS A 1 236 ? -22.496 -1.967 19.839 1.00 95.56 236 LYS A C 1
ATOM 1929 O O . LYS A 1 236 ? -21.384 -1.617 20.240 1.00 95.56 236 LYS A O 1
ATOM 1934 N N . GLU A 1 237 ? -22.717 -2.491 18.643 1.00 94.88 237 GLU A N 1
ATOM 1935 C CA . GLU A 1 237 ? -21.688 -2.583 17.613 1.00 94.88 237 GLU A CA 1
ATOM 1936 C C . GLU A 1 237 ? -21.479 -1.227 16.930 1.00 94.88 237 GLU A C 1
ATOM 1938 O O . GLU A 1 237 ? -22.404 -0.428 16.769 1.00 94.88 237 GLU A O 1
ATOM 1943 N N . ASP A 1 238 ? -20.233 -0.983 16.555 1.00 93.69 238 ASP A N 1
ATOM 1944 C CA . ASP A 1 238 ? -19.715 0.168 15.839 1.00 93.69 238 ASP A CA 1
ATOM 1945 C C . ASP A 1 238 ? -18.863 -0.348 14.676 1.00 93.69 238 ASP A C 1
ATOM 1947 O O . ASP A 1 238 ? -17.944 -1.153 14.853 1.00 93.69 238 ASP A O 1
ATOM 1951 N N . GLU A 1 239 ? -19.172 0.114 13.468 1.00 90.50 239 GLU A N 1
ATOM 1952 C CA . GLU A 1 239 ? -18.553 -0.402 12.245 1.00 90.50 239 GLU A CA 1
ATOM 1953 C C . GLU A 1 239 ? -17.038 -0.157 12.189 1.00 90.50 239 GLU A C 1
ATOM 1955 O O . GLU A 1 239 ? -16.302 -0.960 11.605 1.00 90.50 239 GLU A O 1
ATOM 1960 N N . LYS A 1 240 ? -16.564 0.934 12.804 1.00 89.94 240 LYS A N 1
ATOM 1961 C CA . LYS A 1 240 ? -15.167 1.367 12.736 1.00 89.94 240 LYS A CA 1
ATOM 1962 C C . LYS A 1 240 ? -14.324 0.778 13.862 1.00 89.94 240 LYS A C 1
ATOM 1964 O O . LYS A 1 240 ? -13.200 0.346 13.618 1.00 89.94 240 LYS A O 1
ATOM 1969 N N . TYR A 1 241 ? -14.852 0.772 15.081 1.00 92.88 241 TYR A N 1
ATOM 1970 C CA . TYR A 1 241 ? -14.103 0.476 16.299 1.00 92.88 241 TYR A CA 1
ATOM 1971 C C . TYR A 1 241 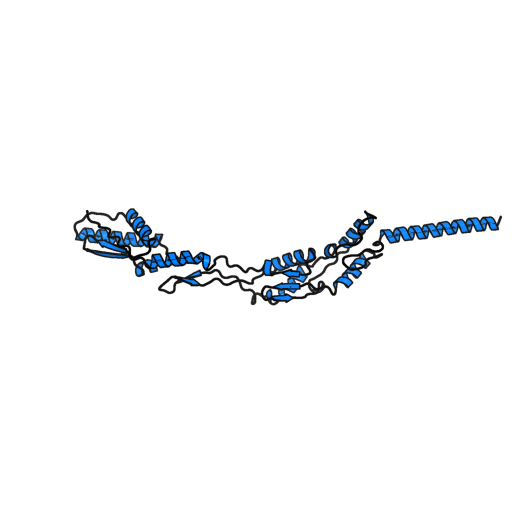? -14.480 -0.855 16.955 1.00 92.88 241 TYR A C 1
ATOM 1973 O O . TYR A 1 241 ? -13.814 -1.246 17.910 1.00 92.88 241 TYR A O 1
ATOM 1981 N N . GLY A 1 242 ? -15.500 -1.571 16.474 1.00 94.75 242 GLY A N 1
ATOM 1982 C CA . GLY A 1 242 ? -15.954 -2.836 17.057 1.00 94.75 242 GLY A CA 1
ATOM 1983 C C . GLY A 1 242 ? -17.124 -2.639 18.018 1.00 94.75 242 GLY A C 1
ATOM 1984 O O . GLY A 1 242 ? -18.250 -2.516 17.565 1.00 94.75 242 GLY A O 1
ATOM 1985 N N . TYR A 1 243 ? -16.901 -2.624 19.332 1.00 96.00 243 TYR A N 1
ATOM 1986 C CA . TYR A 1 243 ? -17.965 -2.380 20.318 1.00 96.00 243 TYR A CA 1
ATOM 1987 C C . TYR A 1 243 ? -17.810 -1.045 21.045 1.00 96.00 243 TYR A C 1
ATOM 1989 O O . TYR A 1 243 ? -16.701 -0.600 21.352 1.00 96.00 243 TYR A O 1
ATOM 1997 N N . ILE A 1 244 ? -18.949 -0.438 21.378 1.00 94.56 244 ILE A N 1
ATOM 1998 C CA . ILE A 1 244 ? -19.048 0.791 22.170 1.00 94.56 244 ILE A CA 1
ATOM 1999 C C . ILE A 1 244 ? -20.136 0.651 23.239 1.00 94.56 244 ILE A C 1
ATOM 2001 O O . ILE A 1 244 ? -20.969 -0.253 23.177 1.00 94.56 244 ILE A O 1
ATOM 2005 N N . VAL A 1 245 ? -20.137 1.558 24.215 1.00 94.62 245 VAL A N 1
ATOM 2006 C CA . VAL A 1 245 ? -21.214 1.701 25.203 1.00 94.62 245 VAL A CA 1
ATOM 2007 C C . VAL A 1 245 ? -21.983 2.976 24.867 1.00 94.62 245 VAL A C 1
ATOM 2009 O O . VAL A 1 245 ? -21.397 4.055 24.831 1.00 94.62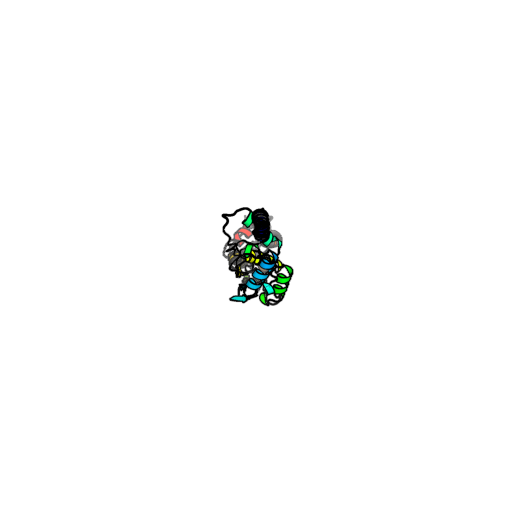 245 VAL A O 1
ATOM 2012 N N . ASP A 1 246 ? -23.282 2.857 24.598 1.00 95.31 246 ASP A N 1
ATOM 2013 C CA . ASP A 1 246 ? -24.176 3.988 24.336 1.00 95.31 246 ASP A CA 1
ATOM 2014 C C . ASP A 1 246 ? -24.610 4.635 25.659 1.00 95.31 246 ASP A C 1
ATOM 2016 O O . ASP A 1 246 ? -25.712 4.407 26.159 1.00 95.31 246 ASP A O 1
ATOM 2020 N N . VAL A 1 247 ? -23.682 5.379 26.269 1.00 92.88 247 VAL A N 1
ATOM 2021 C CA . VAL A 1 247 ? -23.863 5.984 27.598 1.00 92.88 247 VAL A CA 1
ATOM 2022 C C . VAL A 1 247 ? -25.028 6.971 27.605 1.00 92.88 247 VAL A C 1
ATOM 2024 O O . VAL A 1 247 ? -25.781 7.003 28.569 1.00 92.88 247 VAL A O 1
ATOM 2027 N N . GLU A 1 248 ? -25.223 7.739 26.533 1.00 93.12 248 GLU A N 1
ATOM 2028 C CA . GLU A 1 248 ? -26.302 8.726 26.466 1.00 93.12 248 GLU A CA 1
ATOM 2029 C C . GLU A 1 248 ? -27.677 8.065 26.512 1.00 93.12 248 GLU A C 1
ATOM 2031 O O . GLU A 1 248 ? -28.469 8.321 27.422 1.00 93.12 248 GLU A O 1
ATOM 2036 N N . LYS A 1 249 ? -27.934 7.152 25.570 1.00 94.69 249 LYS A N 1
ATOM 2037 C CA . LYS A 1 249 ? -29.207 6.436 25.515 1.00 94.69 249 LYS A CA 1
ATOM 2038 C C . LYS A 1 249 ? -29.423 5.584 26.766 1.00 94.69 249 LYS A C 1
ATOM 2040 O O . LYS A 1 249 ? -30.528 5.546 27.303 1.00 94.69 249 LYS A O 1
ATOM 2045 N N . GLY A 1 250 ? -28.373 4.904 27.225 1.00 95.25 250 GLY A N 1
ATOM 2046 C CA . GLY A 1 250 ? -28.420 4.055 28.409 1.00 95.25 250 GLY A CA 1
ATOM 2047 C C . GLY A 1 250 ? -28.775 4.826 29.678 1.00 95.25 250 GLY A C 1
ATOM 2048 O O . GLY A 1 250 ? -29.634 4.385 30.446 1.00 95.25 250 GLY A O 1
ATOM 2049 N N . THR A 1 251 ? -28.174 6.002 29.867 1.00 93.94 251 THR A N 1
ATOM 2050 C CA . THR A 1 251 ? -28.496 6.899 30.980 1.00 93.94 251 THR A CA 1
ATOM 2051 C C . THR A 1 251 ? -29.916 7.444 30.864 1.00 93.94 251 THR A C 1
ATOM 2053 O O . THR A 1 251 ? -30.636 7.424 31.858 1.00 93.94 251 THR A O 1
ATOM 2056 N N . ASP A 1 252 ? -30.376 7.843 29.675 1.00 94.44 252 ASP A N 1
ATOM 2057 C CA . ASP A 1 252 ? -31.755 8.320 29.480 1.00 94.44 252 ASP A CA 1
ATOM 2058 C C . ASP A 1 252 ? -32.805 7.259 29.834 1.00 94.44 252 ASP A C 1
ATOM 2060 O O . ASP A 1 252 ? -33.813 7.548 30.484 1.00 94.44 252 ASP A O 1
ATOM 2064 N N . GLU A 1 253 ? -32.579 6.011 29.424 1.00 95.44 253 GLU A N 1
ATOM 2065 C CA . GLU A 1 253 ? -33.453 4.889 29.775 1.00 95.44 253 GLU A CA 1
ATOM 2066 C C . GLU A 1 253 ? -33.400 4.579 31.278 1.00 95.44 253 GLU A C 1
ATOM 2068 O O . GLU A 1 253 ? -34.434 4.310 31.899 1.00 95.44 253 GLU A O 1
ATOM 2073 N N . PHE A 1 254 ? -32.213 4.661 31.885 1.00 94.81 254 PHE A N 1
ATOM 2074 C CA . PHE A 1 254 ? -32.041 4.447 33.318 1.00 94.81 254 PHE A CA 1
ATOM 2075 C C . PHE A 1 254 ? -32.728 5.530 34.158 1.00 94.81 254 PHE A C 1
ATOM 2077 O O . PHE A 1 254 ? -33.414 5.188 35.120 1.00 94.81 254 PHE A O 1
ATOM 2084 N N . ILE A 1 255 ? -32.602 6.807 33.782 1.00 93.44 255 ILE A N 1
ATOM 2085 C CA . ILE A 1 255 ? -33.231 7.940 34.475 1.00 93.44 255 ILE A CA 1
ATOM 2086 C C . ILE A 1 255 ? -34.755 7.835 34.439 1.00 93.44 255 ILE A C 1
ATOM 2088 O O . ILE A 1 255 ? -35.390 8.007 35.476 1.00 93.44 255 ILE A O 1
ATOM 2092 N N . LYS A 1 256 ? -35.356 7.459 33.302 1.00 93.81 256 LYS A N 1
ATOM 2093 C CA . LYS A 1 256 ? -36.811 7.227 33.224 1.00 93.81 256 LYS A CA 1
ATOM 2094 C C . LYS A 1 256 ? -37.267 6.141 34.199 1.00 93.81 256 LYS A C 1
ATOM 2096 O O . LYS A 1 256 ? -38.211 6.337 34.960 1.00 93.81 256 LYS A O 1
ATOM 2101 N N . MET A 1 257 ? -36.553 5.016 34.224 1.00 94.50 257 MET A N 1
ATOM 2102 C CA . MET A 1 257 ? -36.832 3.920 35.156 1.00 94.50 257 MET A CA 1
ATOM 2103 C C . MET A 1 257 ? -36.603 4.330 36.621 1.00 94.50 257 MET A C 1
ATOM 2105 O O . MET A 1 257 ? -37.351 3.905 37.505 1.00 94.50 257 MET A O 1
ATOM 2109 N N . LEU A 1 258 ? -35.603 5.170 36.896 1.00 91.88 258 LEU A N 1
ATOM 2110 C CA . LEU A 1 258 ? -35.359 5.732 38.223 1.00 91.88 258 LEU A CA 1
ATOM 2111 C C . LEU A 1 258 ? -36.495 6.677 38.645 1.00 91.88 258 LEU A C 1
ATOM 2113 O O . LEU A 1 258 ? -36.989 6.542 39.763 1.00 91.88 258 LEU A O 1
ATOM 2117 N N . ALA A 1 259 ? -36.962 7.560 37.760 1.00 91.25 259 ALA A N 1
ATOM 2118 C CA . ALA A 1 259 ? -38.052 8.503 38.017 1.00 91.25 259 ALA A CA 1
ATOM 2119 C C . ALA A 1 259 ? -39.350 7.789 38.426 1.00 91.25 259 ALA A C 1
ATOM 2121 O O . ALA A 1 259 ? -39.961 8.141 39.437 1.00 91.25 259 ALA A O 1
ATOM 2122 N N . GLU A 1 260 ? -39.729 6.726 37.711 1.00 92.56 260 GLU A N 1
ATOM 2123 C CA . GLU A 1 260 ? -40.899 5.897 38.043 1.00 92.56 260 GLU A CA 1
ATOM 2124 C C . GLU A 1 260 ? -40.780 5.253 39.436 1.00 92.56 260 GLU A C 1
ATOM 2126 O O . GLU A 1 260 ? -41.751 5.177 40.205 1.00 92.56 260 GLU A O 1
ATOM 2131 N N . LYS A 1 261 ? -39.572 4.796 39.795 1.00 91.12 261 LYS A N 1
ATOM 2132 C CA . LYS A 1 261 ? -39.293 4.211 41.113 1.00 91.12 261 LYS A CA 1
ATOM 2133 C C . LYS A 1 261 ? -39.301 5.257 42.223 1.00 91.12 261 LYS A C 1
ATOM 2135 O O . LYS A 1 261 ? -39.837 4.972 43.294 1.00 91.12 261 LYS A O 1
ATOM 2140 N N . VAL A 1 262 ? -38.773 6.453 41.969 1.00 88.75 262 VAL A N 1
ATOM 2141 C CA . VAL A 1 262 ? -38.820 7.595 42.893 1.00 88.75 262 VAL A CA 1
ATOM 2142 C C . VAL A 1 262 ? -40.267 8.021 43.142 1.00 88.75 262 VAL A C 1
ATOM 2144 O O . VAL A 1 262 ? -40.663 8.152 44.298 1.00 88.75 262 VAL A O 1
ATOM 2147 N N . GLU A 1 263 ? -41.094 8.152 42.100 1.00 89.12 263 GLU A N 1
ATOM 2148 C CA . GLU A 1 263 ? -42.519 8.484 42.252 1.00 89.12 263 GLU A CA 1
ATOM 2149 C C . GLU A 1 263 ? -43.251 7.428 43.096 1.00 89.12 263 GLU A C 1
ATOM 2151 O O . GLU A 1 263 ? -44.027 7.754 44.000 1.00 89.12 263 GLU A O 1
ATOM 2156 N N . SER A 1 264 ? -42.975 6.149 42.836 1.00 89.19 264 SER A N 1
ATOM 2157 C CA . SER A 1 264 ? -43.564 5.033 43.580 1.00 89.19 264 SER A CA 1
ATOM 2158 C C . SER A 1 264 ? -43.146 5.018 45.054 1.00 89.19 264 SER A C 1
ATOM 2160 O O . SER A 1 264 ? -43.990 4.788 45.923 1.00 89.19 264 SER A O 1
ATOM 2162 N N . ALA A 1 265 ? -41.870 5.279 45.352 1.00 86.62 265 ALA A N 1
ATOM 2163 C CA . ALA A 1 265 ? -41.355 5.368 46.718 1.00 86.62 265 ALA A CA 1
ATOM 2164 C C . ALA A 1 265 ? -41.935 6.580 47.463 1.00 86.62 265 ALA A C 1
ATOM 2166 O O . ALA A 1 265 ? -42.433 6.441 48.579 1.00 86.62 265 ALA A O 1
ATOM 2167 N N . ASN A 1 266 ? -41.987 7.746 46.812 1.00 86.38 266 ASN A N 1
ATOM 2168 C CA . ASN A 1 266 ? -42.540 8.970 47.393 1.00 86.38 266 ASN A CA 1
ATOM 2169 C C . ASN A 1 266 ? -44.021 8.822 47.759 1.00 86.38 266 ASN A C 1
ATOM 2171 O O . ASN A 1 266 ? -44.422 9.252 48.840 1.00 86.38 266 ASN A O 1
ATOM 2175 N N . LYS A 1 267 ? -44.817 8.118 46.940 1.00 86.25 267 LYS A N 1
ATOM 2176 C CA . LYS A 1 267 ? -46.209 7.770 47.282 1.00 86.25 267 LYS A CA 1
ATOM 2177 C C . LYS A 1 267 ? -46.317 6.931 48.561 1.00 86.25 267 LYS A C 1
ATOM 2179 O O . LYS A 1 267 ? -47.241 7.151 49.339 1.00 86.25 267 LYS A O 1
ATOM 2184 N N . ARG A 1 268 ? -45.396 5.988 48.795 1.00 85.38 268 ARG A N 1
ATOM 2185 C CA . ARG A 1 268 ? -45.374 5.145 50.010 1.00 85.38 268 ARG A CA 1
ATOM 2186 C C . ARG A 1 268 ? -44.902 5.908 51.245 1.00 85.38 268 ARG A C 1
ATOM 2188 O O . ARG A 1 268 ? -45.399 5.647 52.334 1.00 85.38 268 ARG A O 1
ATOM 2195 N N . SER A 1 269 ? -43.980 6.849 51.062 1.00 81.75 269 SER A N 1
ATOM 2196 C CA . SER A 1 269 ? -43.408 7.669 52.136 1.00 81.75 269 SER A CA 1
ATOM 2197 C C . SER A 1 269 ? -44.141 8.999 52.359 1.00 81.75 269 SER A C 1
ATOM 2199 O O . SER A 1 269 ? -43.673 9.823 53.137 1.00 81.75 269 SER A O 1
ATOM 2201 N N . HIS A 1 270 ? -45.285 9.224 51.699 1.00 82.69 270 HIS A N 1
ATOM 2202 C CA . HIS A 1 270 ? -46.069 10.467 51.764 1.00 82.69 270 HIS A CA 1
ATOM 2203 C C . HIS A 1 270 ? -45.276 11.745 51.412 1.00 82.69 270 HIS A C 1
ATOM 2205 O O . HIS A 1 270 ? -45.554 12.824 51.936 1.00 82.69 270 HIS A O 1
ATOM 2211 N N . LEU A 1 271 ? -44.305 11.636 50.501 1.00 78.75 271 LEU A N 1
ATOM 2212 C CA . LEU A 1 271 ? -43.529 12.755 49.960 1.00 78.75 271 LEU A CA 1
ATOM 2213 C C . LEU A 1 271 ? -44.070 13.175 48.585 1.00 78.75 271 LEU A C 1
ATOM 2215 O O . LEU A 1 271 ? -44.659 12.369 47.868 1.00 78.75 271 LEU A O 1
ATOM 2219 N N . ASN A 1 272 ? -43.838 14.430 48.189 1.00 74.69 272 ASN A N 1
ATOM 2220 C CA . ASN A 1 272 ? -44.269 14.969 46.888 1.00 74.69 272 ASN A CA 1
ATOM 2221 C C . ASN A 1 272 ? -43.107 15.582 46.082 1.00 74.69 272 ASN A C 1
ATOM 2223 O O . ASN A 1 272 ? -43.266 16.597 45.405 1.00 74.69 272 ASN A O 1
ATOM 2227 N N . GLN A 1 273 ? -41.915 14.991 46.195 1.00 75.00 273 GLN A N 1
ATOM 2228 C CA . GLN A 1 273 ? -40.730 15.422 45.456 1.00 75.00 273 GLN A CA 1
ATOM 2229 C C . GLN A 1 273 ? -40.674 14.742 44.080 1.00 75.00 273 GLN A C 1
ATOM 2231 O O . GLN A 1 273 ? -41.077 13.586 43.931 1.00 75.00 273 GLN A O 1
ATOM 2236 N N . LYS A 1 274 ? -40.167 15.456 43.073 1.00 79.75 274 LYS A N 1
ATOM 2237 C CA . LYS A 1 274 ? -39.847 14.896 41.754 1.00 79.75 274 LYS A CA 1
ATOM 2238 C C . LYS A 1 274 ? -38.339 14.751 41.598 1.00 79.75 274 LYS A C 1
ATOM 2240 O O . LYS A 1 274 ? -37.591 15.542 42.165 1.00 79.75 274 LYS A O 1
ATOM 2245 N N . LEU A 1 275 ? -37.936 13.744 40.828 1.00 83.50 275 LEU A N 1
ATOM 2246 C CA . LEU A 1 275 ? -36.560 13.581 40.379 1.00 83.50 275 LEU A CA 1
ATOM 2247 C C . LEU A 1 275 ? -36.179 14.774 39.494 1.00 83.50 275 LEU A C 1
ATOM 2249 O O . LEU A 1 275 ? -36.930 15.114 38.579 1.00 83.50 275 LEU A O 1
ATOM 2253 N N . ASP A 1 276 ? -35.034 15.395 39.759 1.00 87.31 276 ASP A N 1
ATOM 2254 C CA . ASP A 1 276 ? -34.431 16.335 38.814 1.00 87.31 276 ASP A CA 1
ATOM 2255 C C . ASP A 1 276 ? -33.642 15.532 37.776 1.00 87.31 276 ASP A C 1
ATOM 2257 O O . ASP A 1 276 ? -32.462 15.241 37.949 1.00 87.31 276 ASP A O 1
ATOM 2261 N N . GLU A 1 277 ? -34.328 15.106 36.715 1.00 87.69 277 GLU A N 1
ATOM 2262 C CA . GLU A 1 277 ? -33.768 14.210 35.697 1.00 87.69 277 GLU A CA 1
ATOM 2263 C C . GLU A 1 277 ? -32.478 14.751 35.059 1.00 87.69 277 GLU A C 1
ATOM 2265 O O . GLU A 1 277 ? -31.589 13.967 34.729 1.00 87.69 277 GLU A O 1
ATOM 2270 N N . GLN A 1 278 ? -32.353 16.074 34.911 1.00 88.00 278 GLN A N 1
ATOM 2271 C CA . GLN A 1 278 ? -31.176 16.691 34.300 1.00 88.00 278 GLN A CA 1
ATOM 2272 C C . GLN A 1 278 ? -29.979 16.668 35.254 1.00 88.00 278 GLN A C 1
ATOM 2274 O O . GLN A 1 278 ? -28.898 16.234 34.855 1.00 88.00 278 GLN A O 1
ATOM 2279 N N . ALA A 1 279 ? -30.174 17.081 36.511 1.00 86.94 279 ALA A N 1
ATOM 2280 C CA . ALA A 1 279 ? -29.110 17.049 37.516 1.00 86.94 279 ALA A CA 1
ATOM 2281 C C . ALA A 1 279 ? -28.601 15.615 37.754 1.00 86.94 279 ALA A C 1
ATOM 2283 O O . ALA A 1 279 ? -27.406 15.375 37.912 1.00 86.94 279 ALA A O 1
ATOM 2284 N N . GLU A 1 280 ? -29.509 14.645 37.723 1.00 86.12 280 GLU A N 1
ATOM 2285 C CA . GLU A 1 280 ? -29.204 13.228 37.921 1.00 86.12 280 GLU A CA 1
ATOM 2286 C C . GLU A 1 280 ? -28.460 12.628 36.728 1.00 86.12 280 GLU A C 1
ATOM 2288 O O . GLU A 1 280 ? -27.518 11.856 36.904 1.00 86.12 280 GLU A O 1
ATOM 2293 N N . LYS A 1 281 ? -28.833 13.018 35.503 1.00 89.62 281 LYS A N 1
ATOM 2294 C CA . LYS A 1 281 ? -28.109 12.641 34.285 1.00 89.62 281 LYS A CA 1
ATOM 2295 C C . LYS A 1 281 ? -26.664 13.146 34.322 1.00 89.62 281 LYS A C 1
ATOM 2297 O O . LYS A 1 281 ? -25.751 12.379 34.020 1.00 89.62 281 LYS A O 1
ATOM 2302 N N . GLU A 1 282 ? -26.453 14.394 34.737 1.00 87.69 282 GLU A N 1
ATOM 2303 C CA . GLU A 1 282 ? -25.115 14.979 34.906 1.00 87.69 282 GLU A CA 1
ATOM 2304 C C . GLU A 1 282 ? -24.302 14.247 35.981 1.00 87.69 282 GLU A C 1
ATOM 2306 O O . GLU A 1 282 ? -23.161 13.860 35.723 1.00 87.69 282 GLU A O 1
ATOM 2311 N N . ALA A 1 283 ? -24.907 13.958 37.138 1.00 85.81 283 ALA A N 1
ATOM 2312 C CA . ALA A 1 283 ? -24.259 13.205 38.211 1.00 85.81 283 ALA A CA 1
ATOM 2313 C C . ALA A 1 283 ? -23.871 11.779 37.779 1.00 85.81 283 ALA A C 1
ATOM 2315 O O . ALA A 1 283 ? -22.797 11.291 38.136 1.00 85.81 283 ALA A O 1
ATOM 2316 N N . ILE A 1 284 ? -24.716 11.105 36.989 1.00 88.75 284 ILE A N 1
ATOM 2317 C CA . ILE A 1 284 ? -24.389 9.791 36.424 1.00 88.75 284 ILE A CA 1
ATOM 2318 C C . ILE A 1 284 ? -23.206 9.902 35.466 1.00 88.75 284 ILE A C 1
ATOM 2320 O O . ILE A 1 284 ? -22.288 9.094 35.574 1.00 88.75 284 ILE A O 1
ATOM 2324 N N . TYR A 1 285 ? -23.191 10.873 34.551 1.00 88.50 285 TYR A N 1
ATOM 2325 C CA . TYR A 1 285 ? -22.067 11.039 33.627 1.00 88.50 285 TYR A CA 1
ATOM 2326 C C . TYR A 1 285 ? -20.749 11.284 34.358 1.00 88.50 285 TYR A C 1
ATOM 2328 O O . TYR A 1 285 ? -19.781 10.571 34.099 1.00 88.50 285 TYR A O 1
ATOM 2336 N N . GLU A 1 286 ? -20.736 12.200 35.328 1.00 85.12 286 GLU A N 1
ATOM 2337 C CA . GLU A 1 286 ? -19.548 12.468 36.139 1.00 85.12 286 GLU A CA 1
ATOM 2338 C C . GLU A 1 286 ? -19.082 11.202 36.878 1.00 85.12 286 GLU A C 1
ATOM 2340 O O . GLU A 1 286 ? -17.895 10.874 36.894 1.00 85.12 286 GLU A O 1
ATOM 2345 N N . ALA A 1 287 ? -20.016 10.429 37.436 1.00 83.94 287 ALA A N 1
ATOM 2346 C CA . ALA A 1 287 ? -19.690 9.208 38.161 1.00 83.94 287 ALA A CA 1
ATOM 2347 C C . ALA A 1 287 ? -19.223 8.054 37.251 1.00 83.94 287 ALA A C 1
ATOM 2349 O O . ALA A 1 287 ? -18.421 7.225 37.682 1.00 83.94 287 ALA A O 1
ATOM 2350 N N . LEU A 1 288 ? -19.700 7.978 36.004 1.00 84.00 288 LEU A N 1
ATOM 2351 C CA . LEU A 1 288 ? -19.242 6.992 35.016 1.00 84.00 288 LEU A CA 1
ATOM 2352 C C . LEU A 1 288 ? -17.842 7.317 34.470 1.00 84.00 288 LEU A C 1
ATOM 2354 O O . LEU A 1 288 ? -17.131 6.406 34.042 1.00 84.00 288 LEU A O 1
ATOM 2358 N N . GLU A 1 289 ? -17.436 8.587 34.501 1.00 75.44 289 GLU A N 1
ATOM 2359 C CA . GLU A 1 289 ? -16.081 9.024 34.145 1.00 75.44 289 GLU A CA 1
ATOM 2360 C C . GLU A 1 289 ? -15.057 8.767 35.265 1.00 75.44 289 GLU A C 1
ATOM 2362 O O . GLU A 1 289 ? -13.862 8.617 34.996 1.00 75.44 289 GLU A O 1
ATOM 2367 N N . GLN A 1 290 ? -15.506 8.657 36.518 1.00 69.94 290 GLN A N 1
ATOM 2368 C CA . GLN A 1 290 ? -14.646 8.390 37.670 1.00 69.94 290 GLN A CA 1
ATOM 2369 C C . GLN A 1 290 ? -14.323 6.893 37.833 1.00 69.94 290 GLN A C 1
ATOM 2371 O O . GLN A 1 290 ? -15.174 6.009 37.743 1.00 69.94 290 GLN A O 1
ATOM 2376 N N . THR A 1 291 ? -13.061 6.576 38.141 1.00 53.88 291 THR A N 1
ATOM 2377 C CA . THR A 1 291 ? -12.631 5.203 38.437 1.00 53.88 291 THR A CA 1
ATOM 2378 C C . THR A 1 291 ? -12.967 4.820 39.885 1.00 53.88 291 THR A C 1
ATOM 2380 O O . THR A 1 291 ? -12.238 5.201 40.801 1.00 53.88 291 THR A O 1
ATOM 2383 N N . GLY A 1 292 ? -14.021 4.026 40.108 1.00 50.75 292 GLY A N 1
ATOM 2384 C CA . GLY A 1 292 ? -14.343 3.440 41.420 1.00 50.75 292 GLY A CA 1
ATOM 2385 C C . GLY A 1 292 ? -15.842 3.272 41.687 1.00 50.75 292 GLY A C 1
ATOM 2386 O O . GLY A 1 292 ? -16.681 3.741 40.926 1.00 50.75 292 GLY A O 1
ATOM 2387 N N . THR A 1 293 ? -16.193 2.581 42.777 1.00 44.53 293 THR A N 1
ATOM 2388 C CA . THR A 1 293 ? -17.545 2.631 43.361 1.00 44.53 293 THR A CA 1
ATOM 2389 C C . THR A 1 293 ? -17.811 4.056 43.823 1.00 44.53 293 THR A C 1
ATOM 2391 O O . THR A 1 293 ? -17.280 4.469 44.854 1.00 44.53 293 THR A O 1
ATOM 2394 N N . VAL A 1 294 ? -18.613 4.803 43.070 1.00 47.94 294 VAL A N 1
ATOM 2395 C CA . VAL A 1 294 ? -19.115 6.095 43.528 1.00 47.94 294 VAL A CA 1
ATOM 2396 C C . VAL A 1 294 ? -20.422 5.824 44.264 1.00 47.94 294 VAL A C 1
ATOM 2398 O O . VAL A 1 294 ? -21.464 5.556 43.664 1.00 47.94 294 VAL A O 1
ATOM 2401 N N . ASP A 1 295 ? -20.357 5.854 45.594 1.00 44.66 295 ASP A N 1
ATOM 2402 C CA . ASP A 1 295 ? -21.553 5.988 46.421 1.00 44.66 295 ASP A CA 1
ATOM 2403 C C . ASP A 1 295 ? -22.089 7.405 46.259 1.00 44.66 295 ASP A C 1
ATOM 2405 O O . ASP A 1 295 ? -21.801 8.298 47.055 1.00 44.66 295 ASP A O 1
ATOM 2409 N N . VAL A 1 296 ? -22.858 7.629 45.198 1.00 45.34 296 VAL A N 1
ATOM 2410 C CA . VAL A 1 296 ? -23.680 8.830 45.123 1.00 45.34 296 VAL A CA 1
ATOM 2411 C C . VAL A 1 296 ? -24.944 8.556 45.930 1.00 45.34 296 VAL A C 1
ATOM 2413 O O . VAL A 1 296 ? -25.961 8.122 45.396 1.00 45.34 296 VAL A O 1
ATOM 2416 N N . GLU A 1 297 ? -24.885 8.777 47.244 1.00 46.03 297 GLU A N 1
ATOM 2417 C CA . GLU A 1 297 ? -26.100 8.841 48.057 1.00 46.03 297 GLU A CA 1
ATOM 2418 C C . GLU A 1 297 ? -26.867 10.121 47.699 1.00 46.03 297 GLU A C 1
ATOM 2420 O O . GLU A 1 297 ? -26.719 11.164 48.335 1.00 46.03 297 GLU A O 1
ATOM 2425 N N . MET A 1 298 ? -27.702 10.050 46.662 1.00 49.38 298 MET A N 1
ATOM 2426 C CA . MET A 1 298 ? -28.673 11.107 46.393 1.00 49.38 298 MET A CA 1
ATOM 2427 C C . MET A 1 298 ? -29.853 10.925 47.336 1.00 49.38 298 MET A C 1
ATOM 2429 O O . MET A 1 298 ? -30.714 10.062 47.167 1.00 49.38 298 MET A O 1
ATOM 2433 N N . PHE A 1 299 ? -29.837 11.714 48.407 1.00 46.00 299 PHE A N 1
ATOM 2434 C CA . PHE A 1 299 ? -30.945 11.807 49.337 1.00 46.00 299 PHE A CA 1
ATOM 2435 C C . PHE A 1 299 ? -32.072 12.611 48.685 1.00 46.00 299 PHE A C 1
ATOM 2437 O O . PHE A 1 299 ? -32.013 13.838 48.640 1.00 46.00 299 PHE A O 1
ATOM 2444 N N . TYR A 1 300 ? -33.164 11.948 48.302 1.00 52.78 300 TYR A N 1
ATOM 2445 C CA . TYR A 1 300 ? -34.465 12.612 48.107 1.00 52.78 300 TYR A CA 1
ATOM 2446 C C . TYR A 1 300 ? -35.107 12.945 49.462 1.00 52.78 300 TYR A C 1
ATOM 2448 O O . TYR A 1 300 ? -36.252 12.592 49.742 1.00 52.78 300 TYR A O 1
ATOM 2456 N N . ILE A 1 301 ? -34.305 13.534 50.354 1.00 38.81 301 ILE A N 1
ATOM 2457 C CA . ILE A 1 301 ? -34.696 13.975 51.685 1.00 38.81 301 ILE A CA 1
ATOM 2458 C C . ILE A 1 301 ? -34.017 15.319 51.948 1.00 38.81 301 ILE A C 1
ATOM 2460 O O . ILE A 1 301 ? -32.862 15.381 52.376 1.00 38.81 301 ILE A O 1
ATOM 2464 N N . LYS A 1 302 ? -34.778 16.390 51.745 1.00 33.25 302 LYS A N 1
ATOM 2465 C CA . LYS A 1 302 ? -34.878 17.477 52.717 1.00 33.25 302 LYS A CA 1
ATOM 2466 C C . LYS A 1 302 ? -36.324 17.930 52.804 1.00 33.25 302 LYS A C 1
ATOM 2468 O O . LYS A 1 302 ? -36.923 18.157 51.733 1.00 33.25 302 LYS A O 1
#

Foldseek 3Di:
DVVVVVVVVVVVVVVVVVVVVVVVVVVQLLQAQDAPAAAAPFGRHSHGLVRSQVSVVVVQQPQWAWEQAPVRDTDTDGLVQQAKDFDSVLSVVLSVVCVVDVPDDRYHYNLSGTAGDLVSNLVVLCVDPLQDPVNWFAKAAWAWDDPPQATDIDFIFFTFHADSSCVSVQVRVCVSVPHSYGYCVVRGRTDDPHGPVNCVVVRVLQRQLLQEWEWEQEPQRDIDIDHNVLQVVQWDADPRHGIDGNLPVSLVVVLVVVQVVNVVRCVVNVHDDGDPSVVVSVVSVVRSRDRDHDHPHPDPDD

Nearest PDB structures (foldseek):
  6c5x-assembly2_F  TM=5.897E-01  e=6.774E+00  Homo sapiens
  9jyz-assembly1_j  TM=1.346E-01  e=8.623E+00  Escherichia phage T7

pLDDT: mean 88.99, std 11.22, range [33.25, 98.06]

Secondary structure (DSSP, 8-state):
-HHHHHHHHHHHHHHHHHHHHHHHHHHHHHSSPPTT-EETTEE-TT--HHHHHHHHHHHHTT-B-EEE-TTS-EE--BTTTTTEE--HHHHHHHHHHHHH-TTS--EE-GGGS-EE-HHHHHHHHHHSGGGSTTTPPPPB--EEEE-SS-EEEEPPB---B--HHHHHHHHHHHHHTT-SEEEGGGTSB---SS-HHHHHHHHHHHHHHHH--EEEE-TTS-EEEE-HHHHGGGEEEETTTEEEE-HHHHHHHHHHHHHHHHHHHHHHTT------HHHHHHHHHHHHHSSS-B--------

Solvent-accessible surface area (backbone atoms only — not comparable to full-atom values): 16537 Å² total; per-residue (Å²): 109,73,68,59,52,50,52,52,51,51,54,51,51,52,52,53,53,50,52,51,52,50,52,50,50,54,53,55,60,72,61,24,37,53,78,80,21,25,48,49,90,38,79,33,48,60,23,37,50,69,56,32,51,55,52,45,54,61,65,40,63,82,40,55,36,39,42,36,41,87,82,79,46,68,48,71,50,33,40,66,70,39,25,57,41,76,56,65,67,42,48,46,50,51,46,52,54,46,73,74,32,89,85,52,80,44,69,39,65,45,45,74,46,52,43,63,39,66,66,45,33,43,53,50,46,62,70,36,68,73,61,29,74,92,62,33,34,74,40,35,51,15,28,33,41,76,78,90,82,52,58,46,73,46,68,46,40,72,19,52,28,62,58,65,68,58,50,43,56,49,43,51,56,33,42,47,70,62,38,53,53,37,66,48,58,79,68,34,44,33,76,42,92,38,45,53,75,78,40,47,67,55,41,50,51,55,45,41,42,44,63,24,39,37,44,42,46,42,68,64,69,51,72,49,73,51,31,43,83,56,50,60,74,26,52,44,82,38,96,79,51,31,54,46,70,44,60,67,64,41,48,54,56,47,48,54,57,46,42,57,49,45,50,55,25,21,65,76,57,75,48,90,74,77,76,60,64,65,66,50,51,51,51,48,51,56,45,43,73,42,90,50,75,45,80,52,74,54,68,81,70,131